Protein AF-A0A662UPS7-F1 (afdb_monomer_lite)

pLDDT: mean 95.11, std 6.27, range [49.0, 98.81]

Sequence (228 aa):
MFRFRSKQRILKIGSIKIGGYPENPPVLIGTIFYHKHKIVSDPNSGVFDREAAESLISSQEALSEEVGIPALVDVAGNTLEALTKYVDFVAGTTNKPFLVDVLSTNIMEGIAKYVAEVGLRDRVIINSIKAETSNRELKLLNEYKSRNVVVLLYTSQVADANYRVEALQRILPRLGEIGIETPLIDTFVVDPPSLVAATKAALHVKSLTGLPVGCGAHNAVSSSRKFF

Foldseek 3Di:
DDDFQDQADWADQQNDTFIDPPPAAHEAEAEPLPDPPVQAPDQAQQDGNLVVVLVVVVVQVVVCVVVVHHYAYEYDGDYLNNQLVSCVSRVVSDVAAYEYEQPDLVSLLSVLQSCLVVVNLSRYEYEAAWLPRDPVSLVSCLVSVRAHHEYELDDPVLQALVSSVVRVVSCVVSCVVSNHNAYAYALEDPAPNSVVSSVVNQSVCCNPPSHGYDYDCVNNVVVCPVVD

Radius of gyration: 17.19 Å; chains: 1; bounding box: 40×48×46 Å

Structure (mmCIF, N/CA/C/O backbone):
data_AF-A0A662UPS7-F1
#
_entry.id   AF-A0A662UPS7-F1
#
loop_
_atom_site.group_PDB
_atom_site.id
_atom_site.type_symbol
_atom_site.label_atom_id
_atom_site.label_alt_id
_atom_site.label_comp_id
_atom_site.label_asym_id
_atom_site.label_entity_id
_atom_site.label_seq_id
_atom_site.pdbx_PDB_ins_code
_atom_site.Cartn_x
_atom_site.Cartn_y
_atom_site.Cartn_z
_atom_site.occupancy
_atom_site.B_iso_or_equiv
_atom_site.auth_seq_id
_atom_site.auth_comp_id
_atom_site.auth_asym_id
_atom_site.auth_atom_id
_atom_site.pdbx_PDB_model_num
ATOM 1 N N . MET A 1 1 ? -4.224 -19.875 -18.763 1.00 74.19 1 MET A N 1
ATOM 2 C CA . MET A 1 1 ? -4.188 -19.508 -17.330 1.00 74.19 1 MET A CA 1
ATOM 3 C C . MET A 1 1 ? -2.823 -19.893 -16.768 1.00 74.19 1 MET A C 1
ATOM 5 O O . MET A 1 1 ? -2.344 -20.968 -17.120 1.00 74.19 1 MET A O 1
ATOM 9 N N . PHE A 1 2 ? -2.162 -19.029 -15.992 1.00 85.50 2 PHE A N 1
ATOM 10 C CA . PHE A 1 2 ? -0.817 -19.319 -15.469 1.00 85.50 2 PHE A CA 1
ATOM 11 C C . PHE A 1 2 ? -0.839 -20.483 -14.470 1.00 85.50 2 PHE A C 1
ATOM 13 O O . PHE A 1 2 ? -1.799 -20.646 -13.719 1.00 85.50 2 PHE A O 1
ATOM 20 N N . ARG A 1 3 ? 0.228 -21.287 -14.454 1.00 87.81 3 ARG A N 1
ATOM 21 C CA . ARG A 1 3 ? 0.454 -22.324 -13.440 1.00 87.81 3 ARG A CA 1
ATOM 22 C C . ARG A 1 3 ? 1.616 -21.891 -12.559 1.00 87.81 3 ARG A C 1
ATOM 24 O O . ARG A 1 3 ? 2.707 -21.641 -13.064 1.00 87.81 3 ARG A O 1
ATOM 31 N N . PHE A 1 4 ? 1.369 -21.795 -11.260 1.00 94.62 4 PHE A N 1
ATOM 32 C CA . PHE A 1 4 ? 2.366 -21.399 -10.270 1.00 94.62 4 PHE A CA 1
ATOM 33 C C . PHE A 1 4 ? 2.825 -22.612 -9.465 1.00 94.62 4 PHE A C 1
ATOM 35 O O . PHE A 1 4 ? 2.038 -23.523 -9.215 1.00 94.62 4 PHE A O 1
ATOM 42 N N . ARG A 1 5 ? 4.099 -22.617 -9.056 1.00 94.38 5 ARG A N 1
ATOM 43 C CA . ARG A 1 5 ? 4.666 -23.696 -8.236 1.00 94.38 5 ARG A CA 1
ATOM 44 C C . ARG A 1 5 ? 4.064 -23.712 -6.829 1.00 94.38 5 ARG A C 1
ATOM 46 O O . ARG A 1 5 ? 3.759 -24.780 -6.309 1.00 94.38 5 ARG A O 1
ATOM 53 N N . SER A 1 6 ? 3.896 -22.539 -6.227 1.00 96.00 6 SER A N 1
ATOM 54 C CA . SER A 1 6 ? 3.335 -22.390 -4.884 1.00 96.00 6 SER A CA 1
ATOM 55 C C . SER A 1 6 ? 1.815 -22.231 -4.898 1.00 96.00 6 SER A C 1
ATOM 57 O O . SER A 1 6 ? 1.236 -21.616 -5.801 1.00 96.00 6 SER A O 1
ATOM 59 N N . LYS A 1 7 ? 1.160 -22.740 -3.845 1.00 96.31 7 LYS A N 1
ATOM 60 C CA . LYS A 1 7 ? -0.259 -22.472 -3.583 1.00 96.31 7 LYS A CA 1
ATOM 61 C C . LYS A 1 7 ? -0.458 -20.968 -3.399 1.00 96.31 7 LYS A C 1
ATOM 63 O O . LYS A 1 7 ? 0.233 -20.345 -2.596 1.00 96.31 7 LYS A O 1
ATOM 68 N N . GLN A 1 8 ? -1.405 -20.397 -4.137 1.00 97.44 8 GLN A N 1
ATOM 69 C CA . GLN A 1 8 ? -1.685 -18.968 -4.060 1.00 97.44 8 GLN A CA 1
ATOM 70 C C . GLN A 1 8 ? -2.348 -18.639 -2.722 1.00 97.44 8 GLN A C 1
ATOM 72 O O . GLN A 1 8 ? -3.299 -19.295 -2.296 1.00 97.44 8 GLN A O 1
ATOM 77 N N . ARG A 1 9 ? -1.798 -17.642 -2.034 1.00 97.62 9 ARG A N 1
ATOM 78 C CA . ARG A 1 9 ? -2.250 -17.189 -0.725 1.00 97.62 9 ARG A CA 1
ATOM 79 C C . ARG A 1 9 ? -3.301 -16.110 -0.911 1.00 97.62 9 ARG A C 1
ATOM 81 O O . ARG A 1 9 ? -3.180 -15.252 -1.784 1.00 97.62 9 ARG A O 1
ATOM 88 N N . ILE A 1 10 ? -4.303 -16.151 -0.048 1.00 97.75 10 ILE A N 1
ATOM 89 C CA . ILE A 1 10 ? -5.303 -15.100 0.089 1.00 97.75 10 ILE A CA 1
ATOM 90 C C . ILE A 1 10 ? -5.067 -14.476 1.457 1.00 97.75 10 ILE A C 1
ATOM 92 O O . ILE A 1 10 ? -5.146 -15.167 2.473 1.00 97.75 10 ILE A O 1
ATOM 96 N N . LEU A 1 11 ? -4.729 -13.193 1.471 1.00 97.12 11 LEU A N 1
ATOM 97 C CA . LEU A 1 11 ? -4.570 -12.404 2.685 1.00 97.12 11 LEU A CA 1
ATOM 98 C C . LEU A 1 11 ? -5.869 -11.640 2.932 1.00 97.12 11 LEU A C 1
ATOM 100 O O . LEU A 1 11 ? -6.475 -11.131 1.989 1.00 97.12 11 LEU A O 1
ATOM 104 N N . LYS A 1 12 ? -6.313 -11.585 4.187 1.00 96.44 12 LYS A N 1
ATOM 105 C CA . LYS A 1 12 ? -7.516 -10.851 4.582 1.00 96.44 12 LYS A CA 1
ATOM 106 C C . LYS A 1 12 ? -7.100 -9.633 5.396 1.00 96.44 12 LYS A C 1
ATOM 108 O O . LYS A 1 12 ? -6.437 -9.798 6.413 1.00 96.44 12 LYS A O 1
ATOM 113 N N . ILE A 1 13 ? -7.505 -8.447 4.955 1.00 96.06 13 ILE A N 1
ATOM 114 C CA . ILE A 1 13 ? -7.274 -7.178 5.654 1.00 96.06 13 ILE A CA 1
ATOM 115 C C . ILE A 1 13 ? -8.642 -6.520 5.819 1.00 96.06 13 ILE A C 1
ATOM 117 O O . ILE A 1 13 ? -9.318 -6.231 4.830 1.00 96.06 13 ILE A O 1
ATOM 121 N N . GLY A 1 14 ? -9.106 -6.368 7.060 1.00 91.06 14 GLY A N 1
ATOM 122 C CA . GLY A 1 14 ? -10.497 -6.002 7.335 1.00 91.06 14 GLY A CA 1
ATOM 123 C C . GLY A 1 14 ? -11.493 -6.915 6.600 1.00 91.06 14 GLY A C 1
ATOM 124 O O . GLY A 1 14 ? -11.482 -8.140 6.757 1.00 91.06 14 GLY A O 1
ATOM 125 N N . SER A 1 15 ? -12.357 -6.322 5.776 1.00 88.81 15 SER A N 1
ATOM 126 C CA . SER A 1 15 ? -13.346 -7.029 4.951 1.00 88.81 15 SER A CA 1
ATOM 127 C C . SER A 1 15 ? -12.808 -7.532 3.603 1.00 88.81 15 SER A C 1
ATOM 129 O O . SER A 1 15 ? -13.481 -8.321 2.941 1.00 88.81 15 SER A O 1
ATOM 131 N N . ILE A 1 16 ? -11.602 -7.126 3.194 1.00 95.44 16 ILE A N 1
ATOM 132 C CA . ILE A 1 16 ? -11.088 -7.333 1.836 1.00 95.44 16 ILE A CA 1
ATOM 133 C C . ILE A 1 16 ? -10.156 -8.546 1.780 1.00 95.44 16 ILE A C 1
ATOM 135 O O . ILE A 1 16 ? -9.291 -8.739 2.635 1.00 95.44 16 ILE A O 1
ATOM 139 N N . LYS A 1 17 ? -10.333 -9.372 0.743 1.00 96.50 17 LYS A N 1
ATOM 140 C CA . LYS A 1 17 ? -9.451 -10.495 0.405 1.00 96.50 17 LYS A CA 1
ATOM 141 C C . LYS A 1 17 ? -8.552 -10.090 -0.759 1.00 96.50 17 LYS A C 1
ATOM 143 O O . LYS A 1 17 ? -9.053 -9.697 -1.806 1.00 96.50 17 LYS A O 1
ATOM 148 N N . ILE A 1 18 ? -7.241 -10.217 -0.585 1.00 97.56 18 ILE A N 1
ATOM 149 C CA . ILE A 1 18 ? -6.234 -9.851 -1.586 1.00 97.56 18 ILE A CA 1
ATOM 150 C C . ILE A 1 18 ? -5.391 -11.083 -1.915 1.00 97.56 18 ILE A C 1
ATOM 152 O O . ILE A 1 18 ? -4.944 -11.800 -1.017 1.00 97.56 18 ILE A O 1
ATOM 156 N N . GLY A 1 19 ? -5.156 -11.329 -3.203 1.00 96.81 19 GLY A N 1
ATOM 157 C CA . GLY A 1 19 ? -4.395 -12.481 -3.687 1.00 96.81 19 GLY A CA 1
ATOM 158 C C . GLY A 1 19 ? -5.275 -13.627 -4.168 1.00 96.81 19 GLY A C 1
ATOM 159 O O . GLY A 1 19 ? -6.405 -13.426 -4.599 1.00 96.81 19 GLY A O 1
ATOM 160 N N . GLY A 1 20 ? -4.736 -14.842 -4.134 1.00 94.88 20 GLY A N 1
ATOM 161 C CA . GLY A 1 20 ? -5.239 -15.943 -4.954 1.00 94.88 20 GLY A CA 1
ATOM 162 C C . GLY A 1 20 ? -4.805 -15.800 -6.417 1.00 94.88 20 GLY A C 1
ATOM 163 O O . GLY A 1 20 ? -4.075 -14.872 -6.791 1.00 94.88 20 GLY A O 1
ATOM 164 N N . TYR A 1 21 ? -5.181 -16.785 -7.222 1.00 90.81 21 TYR A N 1
ATOM 165 C CA . TYR A 1 21 ? -5.278 -16.749 -8.678 1.00 90.81 21 TYR A CA 1
ATOM 166 C C . TYR A 1 21 ? -5.803 -18.122 -9.143 1.00 90.81 21 TYR A C 1
ATOM 168 O O . TYR A 1 21 ? -5.123 -19.125 -8.904 1.00 90.81 21 TYR A O 1
ATOM 176 N N . PRO A 1 22 ? -6.948 -18.186 -9.846 1.00 88.94 22 PRO A N 1
ATOM 177 C CA . PRO A 1 22 ? -7.694 -17.088 -10.465 1.00 88.94 22 PRO A CA 1
ATOM 178 C C . PRO A 1 22 ? -8.860 -16.583 -9.591 1.00 88.94 22 PRO A C 1
ATOM 180 O O . PRO A 1 22 ? -9.745 -15.911 -10.102 1.00 88.94 22 PRO A O 1
ATOM 183 N N . GLU A 1 23 ? -8.915 -16.962 -8.310 1.00 90.88 23 GLU A N 1
ATOM 184 C CA . GLU A 1 23 ? -10.151 -16.955 -7.517 1.00 90.88 23 GLU A CA 1
ATOM 185 C C . GLU A 1 23 ? -10.711 -15.564 -7.204 1.00 90.88 23 GLU A C 1
ATOM 187 O O . GLU A 1 23 ? -11.926 -15.421 -7.117 1.00 90.88 23 GLU A O 1
ATOM 192 N N . ASN A 1 24 ? -9.852 -14.557 -7.014 1.00 94.31 24 ASN A N 1
ATOM 193 C CA . ASN A 1 24 ? -10.279 -13.190 -6.710 1.00 94.31 24 ASN A CA 1
ATOM 194 C C . ASN A 1 24 ? -9.905 -12.233 -7.854 1.00 94.31 24 ASN A C 1
ATOM 196 O O . ASN A 1 24 ? -8.844 -12.408 -8.468 1.00 94.31 24 ASN A O 1
ATOM 200 N N . PRO A 1 25 ? -10.717 -11.189 -8.103 1.00 95.12 25 PRO A N 1
ATOM 201 C CA . PRO A 1 25 ? -10.328 -10.083 -8.973 1.00 95.12 25 PRO A CA 1
ATOM 202 C C . PRO A 1 25 ? -9.101 -9.334 -8.415 1.00 95.12 25 PRO A C 1
ATOM 204 O O . PRO A 1 25 ? -8.783 -9.449 -7.225 1.00 95.12 25 PRO A O 1
ATOM 207 N N . PRO A 1 26 ? -8.397 -8.546 -9.251 1.00 94.88 26 PRO A N 1
ATOM 208 C CA . PRO A 1 26 ? -7.391 -7.617 -8.751 1.00 94.88 26 PRO A CA 1
ATOM 209 C C . PRO A 1 26 ? -8.027 -6.597 -7.801 1.00 94.88 26 PRO A C 1
ATOM 211 O O . PRO A 1 26 ? -9.205 -6.274 -7.919 1.00 94.88 26 PRO A O 1
ATOM 214 N N . VAL A 1 27 ? -7.227 -6.063 -6.882 1.00 97.62 27 VAL A N 1
ATOM 215 C CA . VAL A 1 27 ? -7.625 -4.919 -6.058 1.00 97.62 27 VAL A CA 1
ATOM 216 C C . VAL A 1 27 ? -7.065 -3.659 -6.701 1.00 97.62 27 VAL A C 1
ATOM 218 O O . VAL A 1 27 ? -5.865 -3.594 -6.971 1.00 97.62 27 VAL A O 1
ATOM 221 N N . LEU A 1 28 ? -7.924 -2.677 -6.960 1.00 97.81 28 LEU A N 1
ATOM 222 C CA . LEU A 1 28 ? -7.512 -1.360 -7.440 1.00 97.81 28 LEU A CA 1
ATOM 223 C C . LEU A 1 28 ? -7.252 -0.441 -6.250 1.00 97.81 28 LEU A C 1
ATOM 225 O O . LEU A 1 28 ? -7.944 -0.510 -5.240 1.00 97.81 28 LEU A O 1
ATOM 229 N N . ILE A 1 29 ? -6.234 0.404 -6.342 1.00 98.19 29 ILE A N 1
ATOM 230 C CA . ILE A 1 29 ? -5.851 1.291 -5.244 1.00 98.19 29 ILE A CA 1
ATOM 231 C C . ILE A 1 29 ? -5.741 2.703 -5.808 1.00 98.19 29 ILE A C 1
ATOM 233 O O . ILE A 1 29 ? -4.882 2.968 -6.650 1.00 98.19 29 ILE A O 1
ATOM 237 N N . GLY A 1 30 ? -6.656 3.577 -5.392 1.00 97.69 30 GLY A N 1
ATOM 238 C CA . GLY A 1 30 ? -6.697 4.976 -5.801 1.00 97.69 30 GLY A CA 1
ATOM 239 C C . GLY A 1 30 ? -6.025 5.868 -4.767 1.00 97.69 30 GLY A C 1
ATOM 240 O O . GLY A 1 30 ? -6.421 5.872 -3.601 1.00 97.69 30 GLY A O 1
ATOM 241 N N . THR A 1 31 ? -5.022 6.636 -5.187 1.00 97.75 31 THR A N 1
ATOM 242 C CA . THR A 1 31 ? -4.327 7.568 -4.295 1.00 97.75 31 THR A CA 1
ATOM 243 C C . THR A 1 31 ? -5.123 8.868 -4.128 1.00 97.75 31 THR A C 1
ATOM 245 O O . THR A 1 31 ? -5.566 9.471 -5.108 1.00 97.75 31 THR A O 1
ATOM 248 N N . ILE A 1 32 ? -5.260 9.343 -2.890 1.00 98.50 32 ILE A N 1
ATOM 249 C CA . ILE A 1 32 ? -5.848 10.634 -2.509 1.00 98.50 32 ILE A CA 1
ATOM 250 C C . ILE A 1 32 ? -4.791 11.507 -1.808 1.00 98.50 32 ILE A C 1
ATOM 252 O O . ILE A 1 32 ? -3.760 11.018 -1.358 1.00 98.50 32 ILE A O 1
ATOM 256 N N . PHE A 1 33 ? -5.022 12.822 -1.766 1.00 98.38 33 PHE A N 1
ATOM 257 C CA . PHE A 1 33 ? -4.111 13.837 -1.195 1.00 98.38 33 PHE A CA 1
ATOM 258 C C . PHE A 1 33 ? -2.666 13.865 -1.739 1.00 98.38 33 PHE A C 1
ATOM 260 O O . PHE A 1 33 ? -1.783 14.487 -1.149 1.00 98.38 33 PHE A O 1
ATOM 267 N N . TYR A 1 34 ? -2.419 13.254 -2.902 1.00 95.81 34 TYR A N 1
ATOM 268 C CA . TYR A 1 34 ? -1.117 13.287 -3.569 1.00 95.81 34 TYR A CA 1
ATOM 269 C C . TYR A 1 34 ? -0.671 14.713 -3.926 1.00 95.81 34 TYR A C 1
ATOM 271 O O . TYR A 1 34 ? -1.447 15.671 -3.950 1.00 95.81 34 TYR A O 1
ATOM 279 N N . HIS A 1 35 ? 0.615 14.870 -4.241 1.00 93.44 35 HIS A N 1
ATOM 280 C CA . HIS A 1 35 ? 1.185 16.169 -4.587 1.00 93.44 35 HIS A CA 1
ATOM 281 C C . HIS A 1 35 ? 0.412 16.856 -5.731 1.00 93.44 35 HIS A C 1
ATOM 283 O O . HIS A 1 35 ? 0.227 16.276 -6.800 1.00 93.44 35 HIS A O 1
ATOM 289 N N . LYS A 1 36 ? 0.002 18.116 -5.517 1.00 94.12 36 LYS A N 1
ATOM 290 C CA . LYS A 1 36 ? -0.842 18.917 -6.434 1.00 94.12 36 LYS A CA 1
ATOM 291 C C . LYS A 1 36 ? -2.254 18.368 -6.653 1.00 94.12 36 LYS A C 1
ATOM 293 O O . LYS A 1 36 ? -2.915 18.749 -7.623 1.00 94.12 36 LYS A O 1
ATOM 298 N N . HIS A 1 37 ? -2.745 17.499 -5.776 1.00 97.19 37 HIS A N 1
ATOM 299 C CA . HIS A 1 37 ? -4.151 17.140 -5.797 1.00 97.19 37 HIS A CA 1
ATOM 300 C C . HIS A 1 37 ? -4.996 18.392 -5.522 1.00 97.19 37 HIS A C 1
ATOM 302 O O . HIS A 1 37 ? -4.837 19.044 -4.496 1.00 97.19 37 HIS A O 1
ATOM 308 N N . LYS A 1 38 ? -5.883 18.741 -6.461 1.00 97.88 38 LYS A N 1
ATOM 309 C CA . LYS A 1 38 ? -6.638 20.006 -6.469 1.00 97.88 38 LYS A CA 1
ATOM 310 C C . LYS A 1 38 ? -7.503 20.243 -5.230 1.00 97.88 38 LYS A C 1
ATOM 312 O O . LYS A 1 38 ? -7.834 21.388 -4.955 1.00 97.88 38 LYS A O 1
ATOM 317 N N . ILE A 1 39 ? -7.865 19.180 -4.515 1.00 98.31 39 ILE A N 1
ATOM 318 C CA . ILE A 1 39 ? -8.668 19.267 -3.294 1.00 98.31 39 ILE A CA 1
ATOM 319 C C . ILE A 1 39 ? -7.836 19.657 -2.065 1.00 98.31 39 ILE A C 1
ATOM 321 O O . ILE A 1 39 ? -8.412 19.894 -1.016 1.00 98.31 39 ILE A O 1
ATOM 325 N N . VAL A 1 40 ? -6.502 19.699 -2.155 1.00 98.56 40 VAL A N 1
ATOM 326 C CA . VAL A 1 40 ? -5.607 20.049 -1.040 1.00 98.56 40 VAL A CA 1
ATOM 327 C C . VAL A 1 40 ? -5.141 21.492 -1.201 1.00 98.56 40 VAL A C 1
ATOM 329 O O . VAL A 1 40 ? -4.453 21.818 -2.169 1.00 98.56 40 VAL A O 1
ATOM 332 N N . SER A 1 41 ? -5.491 22.351 -0.245 1.00 97.94 41 SER A N 1
ATOM 333 C CA . SER A 1 41 ? -5.098 23.765 -0.232 1.00 97.94 41 SER A CA 1
ATOM 334 C C . SER A 1 41 ? -3.812 24.015 0.557 1.00 97.94 41 SER A C 1
ATOM 336 O O . SER A 1 41 ? -3.014 24.854 0.142 1.00 97.94 41 SER A O 1
ATOM 338 N N . ASP A 1 42 ? -3.560 23.255 1.630 1.00 97.88 42 ASP A N 1
ATOM 339 C CA . ASP A 1 42 ? -2.274 23.246 2.339 1.00 97.88 42 ASP A CA 1
ATOM 340 C C . ASP A 1 42 ? -1.806 21.804 2.610 1.00 97.88 42 ASP A C 1
ATOM 342 O O . ASP A 1 42 ? -2.309 21.145 3.525 1.00 97.88 42 ASP A O 1
ATOM 346 N N . PRO A 1 43 ? -0.818 21.298 1.849 1.00 96.19 43 PRO A N 1
ATOM 347 C CA . PRO A 1 43 ? -0.320 19.936 2.008 1.00 96.19 43 PRO A CA 1
ATOM 348 C C . PRO A 1 43 ? 0.542 19.727 3.262 1.00 96.19 43 PRO A C 1
ATOM 350 O O . PRO A 1 43 ? 0.811 18.577 3.603 1.00 96.19 43 PRO A O 1
ATOM 353 N N . ASN A 1 44 ? 1.004 20.792 3.928 1.00 96.38 44 ASN A N 1
ATOM 354 C CA . ASN A 1 44 ? 1.845 20.682 5.122 1.00 96.38 44 ASN A CA 1
ATOM 355 C C . ASN A 1 44 ? 1.007 20.565 6.391 1.00 96.38 44 ASN A C 1
ATOM 357 O O . ASN A 1 44 ? 1.316 19.737 7.244 1.00 96.38 44 ASN A O 1
ATOM 361 N N . SER A 1 45 ? -0.049 21.372 6.498 1.00 97.38 45 SER A N 1
ATOM 362 C CA . SER A 1 45 ? -0.975 21.324 7.632 1.00 97.38 45 SER A CA 1
ATOM 363 C C . SER A 1 45 ? -2.191 20.429 7.372 1.00 97.38 45 SER A C 1
ATOM 365 O O . SER A 1 45 ? -3.013 20.239 8.263 1.00 97.38 45 SER A O 1
ATOM 367 N N . GLY A 1 46 ? -2.321 19.839 6.181 1.00 97.62 46 GLY A N 1
ATOM 368 C CA . GLY A 1 46 ? -3.409 18.918 5.859 1.00 97.62 46 GLY A CA 1
ATOM 369 C C . GLY A 1 46 ? -4.760 19.609 5.714 1.00 97.62 46 GLY A C 1
ATOM 370 O O . GLY A 1 46 ? -5.760 19.100 6.218 1.00 97.62 46 GLY A O 1
ATOM 371 N N . VAL A 1 47 ? -4.796 20.779 5.069 1.00 98.44 47 VAL A N 1
ATOM 372 C CA . VAL A 1 47 ? -6.046 21.485 4.750 1.00 98.44 47 VAL A CA 1
ATOM 373 C C . VAL A 1 47 ? -6.509 21.061 3.363 1.00 98.44 47 VAL A C 1
ATOM 375 O O . VAL A 1 47 ? -5.771 21.171 2.380 1.00 98.44 47 VAL A O 1
ATOM 378 N N . PHE A 1 48 ? -7.740 20.566 3.292 1.00 98.62 48 PHE A N 1
ATOM 379 C CA . PHE A 1 48 ? -8.338 20.026 2.080 1.00 98.62 48 PHE A CA 1
ATOM 380 C C . PHE A 1 48 ? -9.858 20.214 2.074 1.00 98.62 48 PHE A C 1
ATOM 382 O O . PHE A 1 48 ? -10.482 20.428 3.115 1.00 98.62 48 PHE A O 1
ATOM 389 N N . ASP A 1 49 ? -10.444 20.109 0.888 1.00 98.69 49 ASP A N 1
ATOM 390 C CA . ASP A 1 49 ? -11.882 20.072 0.662 1.00 98.69 49 ASP A CA 1
ATOM 391 C C . ASP A 1 49 ? -12.432 18.689 1.044 1.00 98.69 49 ASP A C 1
ATOM 393 O O . ASP A 1 49 ? -12.197 17.686 0.360 1.00 98.69 49 ASP A O 1
ATOM 397 N N . ARG A 1 50 ? -13.138 18.640 2.178 1.00 98.62 50 ARG A N 1
ATOM 398 C CA . ARG A 1 50 ? -13.698 17.405 2.740 1.00 98.62 50 ARG A CA 1
ATOM 399 C C . ARG A 1 50 ? -14.821 16.835 1.880 1.00 98.62 50 ARG A C 1
ATOM 401 O O . ARG A 1 50 ? -14.855 15.623 1.704 1.00 98.62 50 ARG A O 1
ATOM 408 N N . GLU A 1 51 ? -15.691 17.680 1.328 1.00 98.62 51 GLU A N 1
ATOM 409 C CA . GLU A 1 51 ? -16.816 17.236 0.495 1.00 98.62 51 GLU A CA 1
ATOM 410 C C . GLU A 1 51 ? -16.304 16.637 -0.818 1.00 98.62 51 GLU A C 1
ATOM 412 O O . GLU A 1 51 ? -16.731 15.558 -1.233 1.00 98.62 51 GLU A O 1
ATOM 417 N N . ALA A 1 52 ? -15.314 17.283 -1.441 1.00 98.75 52 ALA A N 1
ATOM 418 C CA . ALA A 1 52 ? -14.677 16.748 -2.638 1.00 98.75 52 ALA A CA 1
ATOM 419 C C . ALA A 1 52 ? -13.949 15.423 -2.354 1.00 98.75 52 ALA A C 1
ATOM 421 O O . ALA A 1 52 ? -14.039 14.485 -3.149 1.00 98.75 52 ALA A O 1
ATOM 422 N N . ALA A 1 53 ? -13.250 15.315 -1.219 1.00 98.75 53 ALA A N 1
ATOM 423 C CA . ALA A 1 53 ? -12.579 14.081 -0.815 1.00 98.75 53 ALA A CA 1
ATOM 424 C C . ALA A 1 53 ? -13.573 12.933 -0.551 1.00 98.75 53 ALA A C 1
ATOM 426 O O . ALA A 1 53 ? -13.346 11.808 -0.995 1.00 98.75 53 ALA A O 1
ATOM 427 N N . GLU A 1 54 ? -14.686 13.214 0.129 1.00 98.75 54 GLU A N 1
ATOM 428 C CA . GLU A 1 54 ? -15.752 12.246 0.411 1.00 98.75 54 GLU A CA 1
ATOM 429 C C . GLU A 1 54 ? -16.435 11.768 -0.871 1.00 98.75 54 GLU A C 1
ATOM 431 O O . GLU A 1 54 ? -16.635 10.566 -1.058 1.00 98.75 54 GLU A O 1
ATOM 436 N N . SER A 1 55 ? -16.703 12.692 -1.795 1.00 98.62 55 SER A N 1
ATOM 437 C CA . SER A 1 55 ? -17.254 12.385 -3.115 1.00 98.62 55 SER A CA 1
ATOM 438 C C . SER A 1 55 ? -16.336 11.466 -3.926 1.00 98.62 55 SER A C 1
ATOM 440 O O . SER A 1 55 ? -16.807 10.492 -4.518 1.00 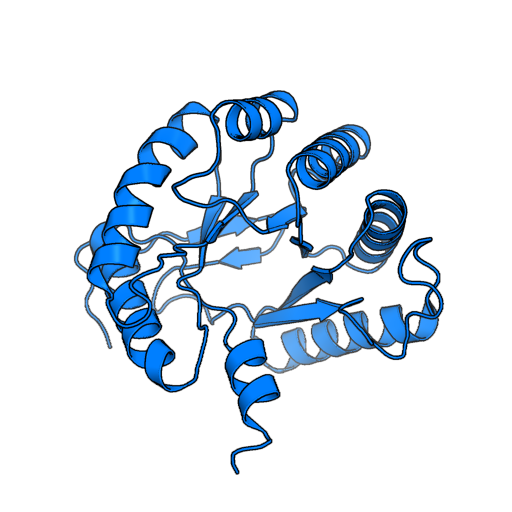98.62 55 SER A O 1
ATOM 442 N N . LEU A 1 56 ? -15.016 11.700 -3.909 1.00 98.75 56 LEU A N 1
ATOM 443 C CA . LEU A 1 56 ? -14.042 10.833 -4.584 1.00 98.75 56 LEU A CA 1
ATOM 444 C C . LEU A 1 56 ? -14.019 9.415 -4.005 1.00 98.75 56 LEU A C 1
ATOM 446 O O . LEU A 1 56 ? -14.047 8.446 -4.766 1.00 98.75 56 LEU A O 1
ATOM 450 N N . ILE A 1 57 ? -13.985 9.288 -2.675 1.00 98.75 57 ILE A N 1
ATOM 451 C CA . ILE A 1 57 ? -13.976 7.981 -2.002 1.00 98.75 57 ILE A CA 1
ATOM 452 C C . ILE A 1 57 ? -15.282 7.238 -2.299 1.00 98.75 57 ILE A C 1
ATOM 454 O O . ILE A 1 57 ? -15.244 6.096 -2.750 1.00 98.75 57 ILE A O 1
ATOM 458 N N . SER A 1 58 ? -16.424 7.908 -2.143 1.00 98.25 58 SER A N 1
ATOM 459 C CA . SER A 1 58 ? -17.747 7.320 -2.383 1.00 98.25 58 SER A CA 1
ATOM 460 C C . SER A 1 58 ? -17.935 6.899 -3.839 1.00 98.25 58 SER A C 1
ATOM 462 O O . SER A 1 58 ? -18.446 5.816 -4.109 1.00 98.25 58 SER A O 1
ATOM 464 N N . SER A 1 59 ? -17.460 7.706 -4.793 1.00 98.38 59 SER A N 1
ATOM 465 C CA . SER A 1 59 ? -17.512 7.372 -6.222 1.00 98.38 59 SER A CA 1
ATOM 466 C C . SER A 1 59 ? -16.672 6.136 -6.549 1.00 98.38 59 SER A C 1
ATOM 468 O O . SER A 1 59 ? -17.109 5.277 -7.314 1.00 98.38 59 SER A O 1
ATOM 470 N N . GLN A 1 60 ? -15.480 6.011 -5.953 1.00 98.25 60 GLN A N 1
ATOM 471 C CA . GLN A 1 60 ? -14.656 4.810 -6.096 1.00 98.25 60 GLN A CA 1
ATOM 472 C C . GLN A 1 60 ? -15.359 3.578 -5.513 1.00 98.25 60 GLN A C 1
ATOM 474 O O . GLN A 1 60 ? -15.304 2.504 -6.111 1.00 98.25 60 GLN A O 1
ATOM 479 N N . GLU A 1 61 ? -15.996 3.706 -4.348 1.00 97.62 61 GLU A N 1
ATOM 480 C CA . GLU A 1 61 ? -16.707 2.592 -3.722 1.00 97.62 61 GLU A CA 1
ATOM 481 C C . GLU A 1 61 ? -17.937 2.163 -4.518 1.00 97.62 61 GLU A C 1
ATOM 483 O O . GLU A 1 61 ? -18.073 0.969 -4.778 1.00 97.62 61 GLU A O 1
ATOM 488 N N . ALA A 1 62 ? -18.754 3.111 -4.980 1.00 98.12 62 ALA A N 1
ATOM 489 C CA . ALA A 1 62 ? -19.912 2.835 -5.823 1.00 98.12 62 ALA A CA 1
ATOM 490 C C . ALA A 1 62 ? -19.505 2.114 -7.116 1.00 98.12 62 ALA A C 1
ATOM 492 O O . ALA A 1 62 ? -20.074 1.078 -7.454 1.00 98.12 62 ALA A O 1
ATOM 493 N N . LEU A 1 63 ? -18.455 2.594 -7.796 1.00 97.81 63 LEU A N 1
ATOM 494 C CA . LEU A 1 63 ? -17.947 1.944 -9.004 1.00 97.81 63 LEU A CA 1
ATOM 495 C C . LEU A 1 63 ? -17.382 0.548 -8.706 1.00 97.81 63 LEU A C 1
ATOM 497 O O . LEU A 1 63 ? -17.590 -0.382 -9.479 1.00 97.81 63 LEU A O 1
ATOM 501 N N . SER A 1 64 ? -16.673 0.391 -7.585 1.00 97.88 64 SER A N 1
ATOM 502 C CA . SER A 1 64 ? -16.130 -0.894 -7.125 1.00 97.88 64 SER A CA 1
ATOM 503 C C . SER A 1 64 ? -17.232 -1.934 -6.905 1.00 97.88 64 SER A C 1
ATOM 505 O O . SER A 1 64 ? -17.060 -3.093 -7.288 1.00 97.88 64 SER A O 1
ATOM 507 N N . GLU A 1 65 ? -18.358 -1.521 -6.321 1.00 96.88 65 GLU A N 1
ATOM 508 C CA . GLU A 1 65 ? -19.539 -2.363 -6.115 1.00 96.88 65 GLU A CA 1
ATOM 509 C C . GLU A 1 65 ? -20.237 -2.704 -7.432 1.00 96.88 65 GLU A C 1
ATOM 511 O O . GLU A 1 65 ? -20.556 -3.870 -7.661 1.00 96.88 65 GLU A O 1
ATOM 516 N N . GLU A 1 66 ? -20.402 -1.722 -8.319 1.00 97.94 66 GLU A N 1
ATOM 517 C CA . GLU A 1 66 ? -21.034 -1.899 -9.629 1.00 97.94 66 GLU A CA 1
ATOM 518 C C . GLU A 1 66 ? -20.285 -2.917 -10.503 1.00 97.94 66 GLU A C 1
ATOM 520 O O . GLU A 1 66 ? -20.899 -3.808 -11.093 1.00 97.94 66 GLU A O 1
ATOM 525 N N . VAL A 1 67 ? -18.952 -2.819 -10.573 1.00 97.19 67 VAL A N 1
ATOM 526 C CA . VAL A 1 67 ? -18.132 -3.670 -11.458 1.00 97.19 67 VAL A CA 1
ATOM 527 C C . VAL A 1 67 ? -17.594 -4.932 -10.777 1.00 97.19 67 VAL A C 1
ATOM 529 O O . VAL A 1 67 ? -16.980 -5.774 -11.433 1.00 97.19 67 VAL A O 1
ATOM 532 N N . GLY A 1 68 ? -17.776 -5.070 -9.460 1.00 96.00 68 GLY A N 1
ATOM 533 C CA . GLY A 1 68 ? -17.306 -6.219 -8.681 1.00 96.00 68 GLY A CA 1
ATOM 534 C C . GLY A 1 68 ? -15.782 -6.311 -8.511 1.00 96.00 68 GLY A C 1
ATOM 535 O O . GLY A 1 68 ? -15.265 -7.381 -8.184 1.00 96.00 68 GLY A O 1
ATOM 536 N N . ILE A 1 69 ? -15.044 -5.216 -8.730 1.00 97.19 69 ILE A N 1
ATOM 537 C CA . ILE A 1 69 ? -13.589 -5.140 -8.523 1.00 97.19 69 ILE A CA 1
ATOM 538 C C . ILE A 1 69 ? -13.332 -4.375 -7.221 1.00 97.19 69 ILE A C 1
ATOM 540 O O . ILE A 1 69 ? -13.635 -3.182 -7.167 1.00 97.19 69 ILE A O 1
ATOM 544 N N . PRO A 1 70 ? -12.767 -5.001 -6.169 1.00 97.12 70 PRO A N 1
ATOM 545 C CA . PRO A 1 70 ? -12.485 -4.319 -4.913 1.00 97.12 70 PRO A CA 1
ATOM 546 C C . PRO A 1 70 ? -11.538 -3.136 -5.112 1.00 97.12 70 PRO A C 1
ATOM 548 O O . PRO A 1 70 ? -10.522 -3.254 -5.800 1.00 97.12 70 PRO A O 1
ATOM 551 N N . ALA A 1 71 ? -11.846 -2.021 -4.457 1.00 97.56 71 ALA A N 1
ATOM 552 C CA . ALA A 1 71 ? -11.015 -0.829 -4.472 1.00 97.56 71 ALA A CA 1
ATOM 553 C C . ALA A 1 71 ? -10.656 -0.367 -3.055 1.00 97.56 71 ALA A C 1
ATOM 555 O O . ALA A 1 71 ? -11.507 -0.397 -2.162 1.00 97.56 71 ALA A O 1
ATOM 556 N N . LEU A 1 72 ? -9.408 0.063 -2.866 1.00 98.38 72 LEU A N 1
ATOM 557 C CA . LEU A 1 72 ? -8.890 0.669 -1.637 1.00 98.38 72 LEU A CA 1
ATOM 558 C C . LEU A 1 72 ? -8.416 2.097 -1.904 1.00 98.38 72 LEU A C 1
ATOM 560 O O . LEU A 1 72 ? -8.158 2.485 -3.044 1.00 98.38 72 LEU A O 1
ATOM 564 N N . VAL A 1 73 ? -8.279 2.866 -0.832 1.00 98.62 73 VAL A N 1
ATOM 565 C CA . VAL A 1 73 ? -7.691 4.206 -0.871 1.00 98.62 73 VAL A CA 1
ATOM 566 C C . VAL A 1 73 ? -6.226 4.118 -0.461 1.00 98.62 73 VAL A C 1
ATOM 568 O O . VAL A 1 73 ? -5.882 3.357 0.441 1.00 98.62 73 VAL A O 1
ATOM 571 N N . ASP A 1 74 ? -5.378 4.899 -1.113 1.00 98.62 74 ASP A N 1
ATOM 572 C CA . ASP A 1 74 ? -3.994 5.141 -0.719 1.00 98.62 74 ASP A CA 1
ATOM 573 C C . ASP A 1 74 ? -3.815 6.607 -0.317 1.00 98.62 74 ASP A C 1
ATOM 575 O O . ASP A 1 74 ? -4.125 7.525 -1.075 1.00 98.62 74 ASP A O 1
ATOM 579 N N . VAL A 1 75 ? -3.406 6.836 0.927 1.00 98.69 75 VAL A N 1
ATOM 580 C CA . VAL A 1 75 ? -3.339 8.160 1.544 1.00 98.69 75 VAL A CA 1
ATOM 581 C C . VAL A 1 75 ? -1.923 8.696 1.423 1.00 98.69 75 VAL A C 1
ATOM 583 O O . VAL A 1 75 ? -1.031 8.267 2.153 1.00 98.69 75 VAL A O 1
ATOM 586 N N . ALA A 1 76 ? -1.735 9.676 0.542 1.00 97.69 76 ALA A N 1
ATOM 587 C CA . ALA A 1 76 ? -0.463 10.363 0.378 1.00 97.69 76 ALA A CA 1
ATOM 588 C C . ALA A 1 76 ? -0.353 11.611 1.264 1.00 97.69 76 ALA A C 1
ATOM 590 O O . ALA A 1 76 ? -1.326 12.315 1.526 1.00 97.69 76 ALA A O 1
ATOM 591 N N . GLY A 1 77 ? 0.864 11.921 1.705 1.00 95.00 77 GLY A N 1
ATOM 592 C CA . GLY A 1 77 ? 1.149 13.125 2.474 1.00 95.00 77 GLY A CA 1
ATOM 593 C C . GLY A 1 77 ? 2.634 13.269 2.788 1.00 95.00 77 GLY A C 1
ATOM 594 O O . GLY A 1 77 ? 3.389 12.301 2.768 1.00 95.00 77 GLY A O 1
ATOM 595 N N . ASN A 1 78 ? 3.063 14.504 3.056 1.00 91.81 78 ASN A N 1
ATOM 596 C CA . ASN A 1 78 ? 4.484 14.836 3.222 1.00 91.81 78 ASN A CA 1
ATOM 597 C C . ASN A 1 78 ? 4.881 15.131 4.672 1.00 91.81 78 ASN A C 1
ATOM 599 O O . ASN A 1 78 ? 6.069 15.177 4.987 1.00 91.81 78 ASN A O 1
ATOM 603 N N . THR A 1 79 ? 3.906 15.359 5.549 1.00 97.38 79 THR A N 1
ATOM 604 C CA . THR A 1 79 ? 4.123 15.682 6.959 1.00 97.38 79 THR A CA 1
ATOM 605 C C . THR A 1 79 ? 3.299 14.743 7.826 1.00 97.38 79 THR A C 1
ATOM 607 O O . THR A 1 79 ? 2.248 14.251 7.410 1.00 97.38 79 THR A O 1
ATOM 610 N N . LEU A 1 80 ? 3.773 14.507 9.051 1.00 97.75 80 LEU A N 1
ATOM 611 C CA . LEU A 1 80 ? 3.022 13.721 10.024 1.00 97.75 80 LEU A CA 1
ATOM 612 C C . LEU A 1 80 ? 1.681 14.392 10.360 1.00 97.75 80 LEU A C 1
ATOM 614 O O . LEU A 1 80 ? 0.667 13.712 10.409 1.00 97.75 80 LEU A O 1
ATOM 618 N N . GLU A 1 81 ? 1.663 15.720 10.514 1.00 98.00 81 GLU A N 1
ATOM 619 C CA . GLU A 1 81 ? 0.434 16.469 10.803 1.00 98.00 81 GLU A CA 1
ATOM 620 C C . GLU A 1 81 ? -0.641 16.255 9.728 1.00 98.00 81 GLU A C 1
ATOM 622 O O . GLU A 1 81 ? -1.784 15.928 10.054 1.00 98.00 81 GLU A O 1
ATOM 627 N N . ALA A 1 82 ? -0.279 16.415 8.452 1.00 98.19 82 ALA A N 1
ATOM 628 C CA . ALA A 1 82 ? -1.223 16.245 7.357 1.00 98.19 82 ALA A CA 1
ATOM 629 C C . ALA A 1 82 ? -1.703 14.794 7.259 1.00 98.19 82 ALA A C 1
ATOM 631 O O . ALA A 1 82 ? -2.906 14.553 7.184 1.00 98.19 82 ALA A O 1
ATOM 632 N N . LEU A 1 83 ? -0.781 13.826 7.323 1.00 98.19 83 LEU A N 1
ATOM 633 C CA . LEU A 1 83 ? -1.125 12.407 7.239 1.00 98.19 83 LEU A CA 1
ATOM 634 C C . LEU A 1 83 ? -2.054 11.962 8.369 1.00 98.19 83 LEU A C 1
ATOM 636 O O . LEU A 1 83 ? -3.000 11.234 8.092 1.00 98.19 83 LEU A O 1
ATOM 640 N N . THR A 1 84 ? -1.849 12.421 9.607 1.00 98.31 84 THR A N 1
ATOM 641 C CA . THR A 1 84 ? -2.762 12.118 10.720 1.00 98.31 84 THR A CA 1
ATOM 642 C C . THR A 1 84 ? -4.181 12.616 10.424 1.00 98.31 84 THR A C 1
ATOM 644 O O . THR A 1 84 ? -5.130 11.840 10.519 1.00 98.31 84 THR A O 1
ATOM 647 N N . LYS A 1 85 ? -4.337 13.868 9.963 1.00 98.56 85 LYS A N 1
ATOM 648 C CA . LYS A 1 85 ? -5.654 14.428 9.594 1.00 98.56 85 LYS A CA 1
ATOM 649 C C . LYS A 1 85 ? -6.303 13.672 8.432 1.00 98.56 85 LYS A C 1
ATOM 651 O O . LYS A 1 85 ? -7.515 13.454 8.434 1.00 98.56 85 LYS A O 1
ATOM 656 N N . TYR A 1 86 ? -5.511 13.272 7.439 1.00 98.75 86 TYR A N 1
ATOM 657 C CA . TYR A 1 86 ? -5.994 12.497 6.298 1.00 98.75 86 TYR A CA 1
ATOM 658 C C . TYR A 1 86 ? -6.413 11.080 6.696 1.00 98.75 86 TYR A C 1
ATOM 660 O O . TYR A 1 86 ? -7.453 10.610 6.241 1.00 98.75 86 TYR A O 1
ATOM 668 N N . VAL A 1 87 ? -5.643 10.416 7.561 1.00 98.62 87 VAL A N 1
ATOM 669 C CA . VAL A 1 87 ? -5.958 9.088 8.108 1.00 98.62 87 VAL A CA 1
ATOM 670 C C . VAL A 1 87 ? -7.276 9.130 8.870 1.00 98.62 87 VAL A C 1
ATOM 672 O O . VAL A 1 87 ? -8.129 8.285 8.615 1.00 98.62 87 VAL A O 1
ATOM 675 N N . ASP A 1 88 ? -7.479 10.125 9.736 1.00 98.50 88 ASP A N 1
ATOM 676 C CA . ASP A 1 88 ? -8.738 10.294 10.474 1.00 98.50 88 ASP A CA 1
ATOM 677 C C . ASP A 1 88 ? -9.928 10.480 9.550 1.00 98.50 88 ASP A C 1
ATOM 679 O O . ASP A 1 88 ? -10.970 9.845 9.721 1.00 98.50 88 ASP A O 1
ATOM 683 N N . PHE A 1 89 ? -9.762 11.342 8.548 1.00 98.81 89 PHE A N 1
ATOM 684 C CA . PHE A 1 89 ? -10.796 11.579 7.559 1.00 98.81 89 PHE A CA 1
ATOM 685 C C . PHE A 1 89 ? -11.149 10.292 6.811 1.00 98.81 89 PHE A C 1
ATOM 687 O O . PHE A 1 89 ? -12.302 9.877 6.826 1.00 98.81 89 PHE A O 1
ATOM 694 N N . VAL A 1 90 ? -10.165 9.614 6.214 1.00 98.75 90 VAL A N 1
ATOM 695 C CA . VAL A 1 90 ? -10.406 8.391 5.432 1.00 98.75 90 VAL A CA 1
ATOM 696 C C . VAL A 1 90 ? -10.983 7.277 6.305 1.00 98.75 90 VAL A C 1
ATOM 698 O O . VAL A 1 90 ? -11.906 6.585 5.877 1.00 98.75 90 VAL A O 1
ATOM 701 N N . ALA A 1 91 ? -10.505 7.127 7.542 1.00 98.38 91 ALA A N 1
ATOM 702 C CA . ALA A 1 91 ? -11.019 6.136 8.480 1.00 98.38 91 ALA A CA 1
ATOM 703 C C . ALA A 1 91 ? -12.483 6.374 8.875 1.00 98.38 91 ALA A C 1
ATOM 705 O O . ALA A 1 91 ? -13.179 5.391 9.145 1.00 98.38 91 ALA A O 1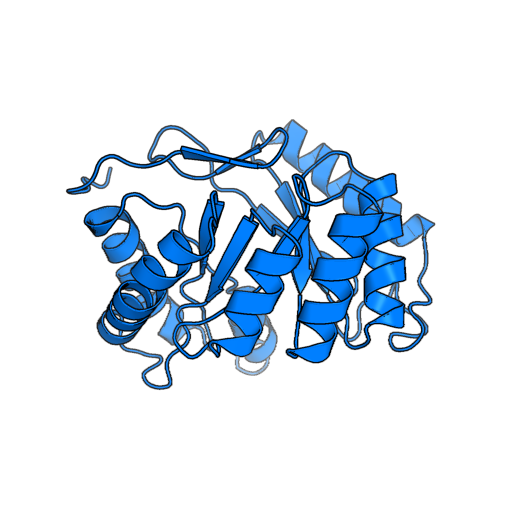
ATOM 706 N N . GLY A 1 92 ? -12.921 7.639 8.915 1.00 98.25 92 GLY A N 1
ATOM 707 C CA . GLY A 1 92 ? -14.306 8.042 9.163 1.00 98.25 92 GLY A CA 1
ATOM 708 C C . GLY A 1 92 ? -15.209 7.985 7.928 1.00 98.25 92 GLY A C 1
ATOM 709 O O . GLY A 1 92 ? -16.413 7.809 8.079 1.00 98.25 92 GLY A O 1
ATOM 710 N N . THR A 1 93 ? -14.643 8.096 6.723 1.00 98.44 93 THR A N 1
ATOM 711 C CA . THR A 1 93 ? -15.406 8.107 5.462 1.00 98.44 93 THR A CA 1
ATOM 712 C C . THR A 1 93 ? -15.659 6.708 4.897 1.00 98.44 93 THR A C 1
ATOM 714 O O . THR A 1 93 ? -16.729 6.448 4.360 1.00 98.44 93 THR A O 1
ATOM 717 N N . THR A 1 94 ? -14.702 5.783 5.006 1.00 97.56 94 THR A N 1
ATOM 718 C CA . THR A 1 94 ? -14.859 4.394 4.538 1.00 97.56 94 THR A CA 1
ATOM 719 C C . THR A 1 94 ? -14.636 3.407 5.677 1.00 97.56 94 THR A C 1
ATOM 721 O O . THR A 1 94 ? -13.888 3.688 6.607 1.00 97.56 94 THR A O 1
ATOM 724 N N . ASN A 1 95 ? -15.239 2.216 5.591 1.00 96.25 95 ASN A N 1
ATOM 725 C CA . ASN A 1 95 ? -14.953 1.074 6.470 1.00 96.25 95 ASN A CA 1
ATOM 726 C C . ASN A 1 95 ? -13.913 0.100 5.883 1.00 96.25 95 ASN A C 1
ATOM 728 O O . ASN A 1 95 ? -13.483 -0.837 6.562 1.00 96.25 95 ASN A O 1
ATOM 732 N N . LYS A 1 96 ? -13.496 0.296 4.626 1.00 97.62 96 LYS A N 1
ATOM 733 C CA . LYS A 1 96 ? -12.483 -0.534 3.962 1.00 97.62 96 LYS A CA 1
ATOM 734 C C . LYS A 1 96 ? -11.094 -0.285 4.579 1.00 97.62 96 LYS A C 1
ATOM 736 O O . LYS A 1 96 ? -10.874 0.739 5.245 1.00 97.62 96 LYS A O 1
ATOM 741 N N . PRO A 1 97 ? -10.152 -1.233 4.432 1.00 98.19 97 PRO A N 1
ATOM 742 C CA . PRO A 1 97 ? -8.750 -0.950 4.703 1.00 98.19 97 PRO A CA 1
ATOM 743 C C . PRO A 1 97 ? -8.208 0.088 3.712 1.00 98.19 97 PRO A C 1
ATOM 745 O O . PRO A 1 97 ? -8.762 0.279 2.629 1.00 98.19 97 PRO A O 1
ATOM 748 N N . PHE A 1 98 ? -7.122 0.756 4.076 1.00 98.75 98 PHE A N 1
ATOM 749 C CA . PHE A 1 98 ? -6.495 1.777 3.240 1.00 98.75 98 PHE A CA 1
ATOM 750 C C . PHE A 1 98 ? -4.991 1.832 3.490 1.00 98.75 98 PHE A C 1
ATOM 752 O O . PHE A 1 98 ? -4.500 1.406 4.539 1.00 98.75 98 PHE A O 1
ATOM 759 N N . LEU A 1 99 ? -4.262 2.316 2.492 1.00 98.75 99 LEU A N 1
ATOM 760 C CA . LEU A 1 99 ? -2.820 2.477 2.538 1.00 98.75 99 LEU A CA 1
ATOM 761 C C . LEU A 1 99 ? -2.475 3.869 3.061 1.00 98.75 99 LEU A C 1
ATOM 763 O O . LEU A 1 99 ? -3.254 4.809 2.903 1.00 98.75 99 LEU A O 1
ATOM 767 N N . VAL A 1 100 ? -1.310 3.991 3.690 1.00 98.62 100 VAL A N 1
ATOM 768 C CA . VAL A 1 100 ? -0.748 5.276 4.112 1.00 98.62 100 VAL A CA 1
ATOM 769 C C . VAL A 1 100 ? 0.700 5.349 3.657 1.00 98.62 100 VAL A C 1
ATOM 771 O O . VAL A 1 100 ? 1.520 4.540 4.101 1.00 98.62 100 VAL A O 1
ATOM 774 N N . ASP A 1 101 ? 1.001 6.323 2.802 1.00 96.75 101 ASP A N 1
ATOM 775 C CA . ASP A 1 101 ? 2.335 6.557 2.261 1.00 96.75 101 ASP A CA 1
ATOM 776 C C . ASP A 1 101 ? 3.255 7.203 3.307 1.00 96.75 101 ASP A C 1
ATOM 778 O O . ASP A 1 101 ? 3.069 8.346 3.730 1.00 96.75 101 ASP A O 1
ATOM 782 N N . VAL A 1 102 ? 4.289 6.471 3.717 1.00 95.56 102 VAL A N 1
ATOM 783 C CA . VAL A 1 102 ? 5.262 6.875 4.733 1.00 95.56 102 VAL A CA 1
ATOM 784 C C . VAL A 1 102 ? 6.627 7.140 4.094 1.00 95.56 102 VAL A C 1
ATOM 786 O O . VAL A 1 102 ? 7.426 6.249 3.826 1.00 95.56 102 VAL A O 1
ATOM 789 N N . LEU A 1 103 ? 6.926 8.416 3.852 1.00 92.00 103 LEU A N 1
ATOM 790 C CA . LEU A 1 103 ? 8.123 8.826 3.099 1.00 92.00 103 LEU A CA 1
ATOM 791 C C . LEU A 1 103 ? 9.423 8.841 3.923 1.00 92.00 103 LEU A C 1
ATOM 793 O O . LEU A 1 103 ? 10.507 9.039 3.377 1.00 92.00 103 LEU A O 1
ATOM 797 N N . SER A 1 104 ? 9.336 8.679 5.243 1.00 94.50 104 SER A N 1
ATOM 798 C CA . SER A 1 104 ? 10.498 8.669 6.135 1.00 94.50 104 SER A CA 1
ATOM 799 C C . SER A 1 104 ? 10.245 7.826 7.378 1.00 94.50 104 SER A C 1
ATOM 801 O O . SER A 1 104 ? 9.097 7.628 7.776 1.00 94.50 104 SER A O 1
ATOM 803 N N . THR A 1 105 ? 11.320 7.406 8.048 1.00 94.62 105 THR A N 1
ATOM 804 C CA . THR A 1 105 ? 11.243 6.671 9.318 1.00 94.62 105 THR A CA 1
ATOM 805 C C . THR A 1 105 ? 10.449 7.430 10.382 1.00 94.62 105 THR A C 1
ATOM 807 O O . THR A 1 105 ? 9.651 6.817 11.079 1.00 94.62 105 THR A O 1
ATOM 810 N N . ASN A 1 106 ? 10.604 8.757 10.480 1.00 96.06 106 ASN A N 1
ATOM 811 C CA . ASN A 1 106 ? 9.881 9.568 11.469 1.00 96.06 106 ASN A CA 1
ATOM 812 C C . ASN A 1 106 ? 8.372 9.606 11.189 1.00 96.06 106 ASN A C 1
ATOM 814 O O . ASN A 1 106 ? 7.567 9.532 12.114 1.00 96.06 106 ASN A O 1
ATOM 818 N N . ILE A 1 107 ? 7.985 9.711 9.913 1.00 96.81 107 ILE A N 1
ATOM 819 C CA . ILE A 1 107 ? 6.574 9.656 9.513 1.00 96.81 107 ILE A CA 1
ATOM 820 C C . ILE A 1 107 ? 6.018 8.254 9.766 1.00 96.81 107 ILE A C 1
ATOM 822 O O . ILE A 1 107 ? 4.944 8.127 10.340 1.00 96.81 107 ILE A O 1
ATOM 826 N N . MET A 1 108 ? 6.761 7.207 9.399 1.00 97.12 108 MET A N 1
ATOM 827 C CA . MET A 1 108 ? 6.358 5.825 9.651 1.00 97.12 108 MET A CA 1
ATOM 828 C C . MET A 1 108 ? 6.150 5.561 11.146 1.00 97.12 108 MET A C 1
ATOM 830 O O . MET A 1 108 ? 5.138 4.980 11.517 1.00 97.12 108 MET A O 1
ATOM 834 N N . GLU A 1 109 ? 7.076 6.009 11.997 1.00 97.69 109 GLU A N 1
ATOM 835 C CA . GLU A 1 109 ? 6.977 5.909 13.456 1.00 97.69 109 GLU A CA 1
ATOM 836 C C . GLU A 1 109 ? 5.719 6.608 13.976 1.00 97.69 109 GLU A C 1
ATOM 838 O O . GLU A 1 109 ? 4.906 5.992 14.665 1.00 97.69 109 GLU A O 1
ATOM 843 N N . GLY A 1 110 ? 5.526 7.874 13.592 1.00 98.06 110 GLY A N 1
ATOM 844 C CA . GLY A 1 110 ? 4.376 8.667 14.014 1.00 98.06 110 GLY A CA 1
ATOM 845 C C . GLY A 1 110 ? 3.044 8.059 13.579 1.00 98.06 110 GLY A C 1
ATOM 846 O O . GLY A 1 110 ? 2.123 7.977 14.386 1.00 98.06 110 GLY A O 1
ATOM 847 N N . ILE A 1 111 ? 2.950 7.575 12.337 1.00 98.12 111 ILE A N 1
ATOM 848 C CA . ILE A 1 111 ? 1.738 6.936 11.815 1.00 98.12 111 ILE A CA 1
ATOM 849 C C . ILE A 1 111 ? 1.499 5.576 12.464 1.00 98.12 111 ILE A C 1
ATOM 851 O O . ILE A 1 111 ? 0.379 5.309 12.886 1.00 98.12 111 ILE A O 1
ATOM 855 N N . ALA A 1 112 ? 2.521 4.727 12.597 1.00 97.75 112 ALA A N 1
ATOM 856 C CA . ALA A 1 112 ? 2.375 3.426 13.247 1.00 97.75 112 ALA A CA 1
ATOM 857 C C . ALA A 1 112 ? 1.902 3.581 14.700 1.00 97.75 112 ALA A C 1
ATOM 859 O O . ALA A 1 112 ? 0.973 2.889 15.124 1.00 97.75 112 ALA A O 1
ATOM 860 N N . LYS A 1 113 ? 2.483 4.540 15.433 1.00 98.44 113 LYS A N 1
ATOM 861 C CA . LYS A 1 113 ? 2.052 4.904 16.783 1.00 98.44 113 LYS A CA 1
ATOM 862 C C . LYS A 1 113 ? 0.605 5.391 16.800 1.00 98.44 113 LYS A C 1
ATOM 864 O O . LYS A 1 113 ? -0.208 4.833 17.532 1.00 98.44 113 LYS A O 1
ATOM 869 N N . TYR A 1 114 ? 0.276 6.373 15.962 1.00 98.31 114 TYR A N 1
ATOM 870 C CA . TYR A 1 114 ? -1.061 6.957 15.900 1.00 98.31 114 TYR A CA 1
ATOM 871 C C . TYR A 1 114 ? -2.135 5.901 15.622 1.00 98.31 114 TYR A C 1
ATOM 873 O O . TYR A 1 114 ? -3.089 5.750 16.377 1.00 98.31 114 TYR A O 1
ATOM 881 N N . VAL A 1 115 ? -1.927 5.087 14.585 1.00 97.62 115 VAL A N 1
ATOM 882 C CA . VAL A 1 115 ? -2.818 3.991 14.177 1.00 97.62 115 VAL A CA 1
ATOM 883 C C . VAL A 1 115 ? -3.010 2.962 15.292 1.00 97.62 115 VAL A C 1
ATOM 885 O O . VAL A 1 115 ? -4.098 2.394 15.423 1.00 97.62 115 VAL A O 1
ATOM 888 N N . ALA A 1 116 ? -1.977 2.705 16.098 1.00 97.50 116 ALA A N 1
ATOM 889 C CA . ALA A 1 116 ? -2.086 1.843 17.267 1.00 97.50 116 ALA A CA 1
ATOM 890 C C . ALA A 1 116 ? -2.947 2.465 18.375 1.00 97.50 116 ALA A C 1
ATOM 892 O O . ALA A 1 116 ? -3.779 1.757 18.944 1.00 97.50 116 ALA A O 1
ATOM 893 N N . GLU A 1 117 ? -2.778 3.759 18.647 1.00 97.88 117 GLU A N 1
ATOM 894 C CA . GLU A 1 117 ? -3.520 4.504 19.672 1.00 97.88 117 GLU A CA 1
ATOM 895 C C . GLU A 1 117 ? -5.014 4.615 19.341 1.00 97.88 117 GLU A C 1
ATOM 897 O O . GLU A 1 117 ? -5.850 4.397 20.216 1.00 97.88 117 GLU A O 1
ATOM 902 N N . VAL A 1 118 ? -5.361 4.869 18.074 1.00 97.56 118 VAL A N 1
ATOM 903 C CA . VAL A 1 118 ? -6.762 5.033 17.638 1.00 97.56 118 VAL A CA 1
ATOM 904 C C . VAL A 1 118 ? -7.430 3.732 17.173 1.00 97.56 118 VAL A C 1
ATOM 906 O O . VAL A 1 118 ? -8.563 3.743 16.698 1.00 97.56 118 VAL A O 1
ATOM 909 N N . GLY A 1 119 ? -6.750 2.588 17.306 1.00 96.75 119 GLY A N 1
ATOM 910 C CA . GLY A 1 119 ? -7.339 1.272 17.038 1.00 96.75 119 GLY A CA 1
ATOM 911 C C . GLY A 1 119 ? -7.514 0.918 15.555 1.00 96.75 119 GLY A C 1
ATOM 912 O O . GLY A 1 119 ? -8.342 0.075 15.222 1.00 96.75 119 GLY A O 1
ATOM 913 N N . LEU A 1 120 ? -6.722 1.505 14.654 1.00 97.19 120 LEU A N 1
ATOM 914 C CA . LEU A 1 120 ? -6.830 1.304 13.199 1.00 97.19 120 LEU A CA 1
ATOM 915 C C . LEU A 1 120 ? -5.877 0.238 12.623 1.00 97.19 120 LEU A C 1
ATOM 917 O O . LEU A 1 120 ? -5.828 0.044 11.407 1.00 97.19 120 LEU A O 1
ATOM 921 N N . ARG A 1 121 ? -5.137 -0.491 13.468 1.00 95.38 121 ARG A N 1
ATOM 922 C CA . ARG A 1 121 ? -4.098 -1.462 13.045 1.00 95.38 121 ARG A CA 1
ATOM 923 C C . ARG A 1 121 ? -4.584 -2.563 12.102 1.00 95.38 121 ARG A C 1
ATOM 925 O O . ARG A 1 121 ? -3.803 -3.046 11.290 1.00 95.38 121 ARG A O 1
ATOM 932 N N . ASP A 1 122 ? -5.850 -2.962 12.201 1.00 95.12 122 ASP A N 1
ATOM 933 C CA . ASP A 1 122 ? -6.432 -4.011 11.350 1.00 95.12 122 ASP A CA 1
ATOM 934 C C . ASP A 1 122 ? -6.870 -3.494 9.967 1.00 95.12 122 ASP A C 1
ATOM 936 O O . ASP A 1 122 ? -7.177 -4.287 9.075 1.00 95.12 122 ASP A O 1
ATOM 940 N N . ARG A 1 123 ? -6.908 -2.166 9.788 1.00 96.44 123 ARG A N 1
ATOM 941 C CA . ARG A 1 123 ? -7.378 -1.491 8.571 1.00 96.44 123 ARG A CA 1
ATOM 942 C C . ARG A 1 123 ? -6.260 -0.785 7.813 1.00 96.44 123 ARG A C 1
ATOM 944 O O . ARG A 1 123 ? -6.293 -0.762 6.587 1.00 96.44 123 ARG A O 1
ATOM 951 N N . VAL A 1 124 ? -5.296 -0.205 8.522 1.00 98.06 124 VAL A N 1
ATOM 952 C CA . VAL A 1 124 ? -4.210 0.551 7.894 1.00 98.06 124 VAL A CA 1
ATOM 953 C C . VAL A 1 124 ? -3.126 -0.384 7.374 1.00 98.06 124 VAL A C 1
ATOM 955 O O . VAL A 1 124 ? -2.696 -1.317 8.058 1.00 98.06 124 VAL A O 1
ATOM 958 N N . ILE A 1 125 ? -2.683 -0.101 6.153 1.00 98.69 125 ILE A N 1
ATOM 959 C CA . ILE A 1 125 ? -1.577 -0.758 5.467 1.00 98.69 125 ILE A CA 1
ATOM 960 C C . ILE A 1 125 ? -0.459 0.271 5.301 1.00 98.69 125 ILE A C 1
ATOM 962 O O . ILE A 1 125 ? -0.611 1.256 4.586 1.00 98.69 125 ILE A O 1
ATOM 966 N N . ILE A 1 126 ? 0.677 0.055 5.959 1.00 98.31 126 ILE A N 1
ATOM 967 C CA . ILE A 1 126 ? 1.809 0.986 5.863 1.00 98.31 126 ILE A CA 1
ATOM 968 C C . ILE A 1 126 ? 2.483 0.810 4.495 1.00 98.31 126 ILE A C 1
ATOM 970 O O . ILE A 1 126 ? 2.968 -0.281 4.182 1.00 98.31 126 ILE A O 1
ATOM 974 N N . ASN A 1 127 ? 2.514 1.872 3.687 1.00 98.19 127 ASN A N 1
ATOM 975 C CA . ASN A 1 127 ? 3.104 1.892 2.350 1.00 98.19 127 ASN A CA 1
ATOM 976 C C . ASN A 1 127 ? 4.342 2.803 2.328 1.00 98.19 127 ASN A C 1
ATOM 978 O O . ASN A 1 127 ? 4.247 4.003 2.479 1.00 98.19 127 ASN A O 1
ATOM 982 N N . SER A 1 128 ? 5.565 2.320 2.204 1.00 96.44 128 SER A N 1
ATOM 983 C CA . SER A 1 128 ? 6.010 0.933 2.138 1.00 96.44 128 SER A CA 1
ATOM 984 C C . SER A 1 128 ? 7.276 0.760 2.965 1.00 96.44 128 SER A C 1
ATOM 986 O O . SER A 1 128 ? 7.933 1.715 3.375 1.00 96.44 128 SER A O 1
ATOM 988 N N . ILE A 1 129 ? 7.647 -0.498 3.162 1.00 96.56 129 ILE A N 1
ATOM 989 C CA . ILE A 1 129 ? 8.997 -0.902 3.546 1.00 96.56 129 ILE A CA 1
ATOM 990 C C . ILE A 1 129 ? 9.708 -1.545 2.355 1.00 96.56 129 ILE A C 1
ATOM 992 O O . ILE A 1 129 ? 9.079 -1.947 1.381 1.00 96.56 129 ILE A O 1
ATOM 996 N N . LYS A 1 130 ? 11.029 -1.681 2.439 1.00 95.94 130 LYS A N 1
ATOM 997 C CA . LYS A 1 130 ? 11.890 -2.249 1.394 1.00 95.94 130 LYS A CA 1
ATOM 998 C C . LYS A 1 130 ? 12.898 -3.229 1.983 1.00 95.94 130 LYS A C 1
ATOM 1000 O O . LYS A 1 130 ? 13.018 -3.365 3.200 1.00 95.94 130 LYS A O 1
ATOM 1005 N N . ALA A 1 131 ? 13.661 -3.902 1.128 1.00 93.44 131 ALA A N 1
ATOM 1006 C CA . ALA A 1 131 ? 14.681 -4.848 1.581 1.00 93.44 131 ALA A CA 1
ATOM 1007 C C . ALA A 1 131 ? 15.747 -4.201 2.479 1.00 93.44 131 ALA A C 1
ATOM 1009 O O . ALA A 1 131 ? 16.225 -4.823 3.428 1.00 93.44 131 ALA A O 1
ATOM 1010 N N . GLU A 1 132 ? 16.055 -2.933 2.223 1.00 93.00 132 GLU A N 1
ATOM 1011 C CA . GLU A 1 132 ? 17.029 -2.127 2.955 1.00 93.00 132 GLU A CA 1
ATOM 1012 C C . GLU A 1 132 ? 16.431 -1.442 4.196 1.00 93.00 132 GLU A C 1
ATOM 1014 O O . GLU A 1 132 ? 17.137 -0.689 4.865 1.00 93.00 132 GLU A O 1
ATOM 1019 N N . THR A 1 133 ? 15.154 -1.683 4.527 1.00 94.00 133 THR A N 1
ATOM 1020 C CA . THR A 1 133 ? 14.531 -1.155 5.751 1.00 94.00 133 THR A CA 1
ATOM 1021 C C . THR A 1 133 ? 15.368 -1.540 6.967 1.00 94.00 133 THR A C 1
ATOM 1023 O O . THR A 1 133 ? 15.779 -2.693 7.137 1.00 94.00 133 THR A O 1
ATOM 1026 N N . SER A 1 134 ? 15.660 -0.559 7.811 1.00 95.12 134 SER A N 1
ATOM 1027 C CA . SER A 1 134 ? 16.577 -0.706 8.936 1.00 95.12 134 SER A CA 1
ATOM 1028 C C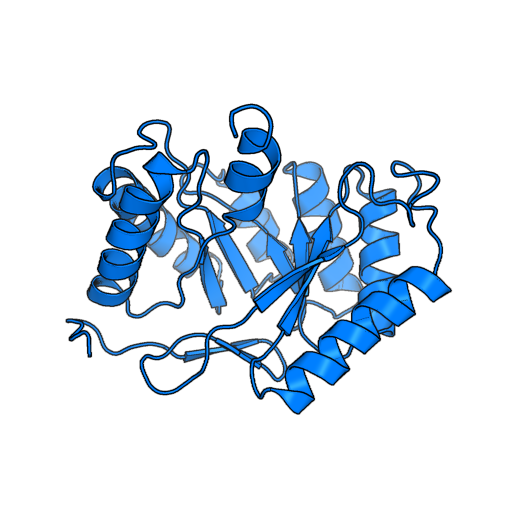 . SER A 1 134 ? 15.985 -1.566 10.056 1.00 95.12 134 SER A C 1
ATOM 1030 O O . SER A 1 134 ? 14.771 -1.691 10.208 1.00 95.12 134 SER A O 1
ATOM 1032 N N . ASN A 1 135 ? 16.842 -2.129 10.911 1.00 94.75 135 ASN A N 1
ATOM 1033 C CA . ASN A 1 135 ? 16.371 -2.835 12.110 1.00 94.75 135 ASN A CA 1
ATOM 1034 C C . ASN A 1 135 ? 15.605 -1.910 13.066 1.00 94.75 135 ASN A C 1
ATOM 1036 O O . ASN A 1 135 ? 14.748 -2.384 13.803 1.00 94.75 135 ASN A O 1
ATOM 1040 N N . ARG A 1 136 ? 15.899 -0.602 13.056 1.00 94.25 136 ARG A N 1
ATOM 1041 C CA . ARG A 1 136 ? 15.124 0.388 13.810 1.00 94.25 136 ARG A CA 1
ATOM 1042 C C . ARG A 1 136 ? 13.690 0.441 13.296 1.00 94.25 136 ARG A C 1
ATOM 1044 O O . ARG A 1 136 ? 12.770 0.296 14.085 1.00 94.25 136 ARG A O 1
ATOM 1051 N N . GLU A 1 137 ? 13.506 0.596 11.990 1.00 95.50 137 GLU A N 1
ATOM 1052 C CA . GLU A 1 137 ? 12.175 0.659 11.382 1.00 95.50 137 GLU A CA 1
ATOM 1053 C C . GLU A 1 137 ? 11.360 -0.611 11.637 1.00 95.50 137 GLU A C 1
ATOM 1055 O O . GLU A 1 137 ? 10.209 -0.527 12.054 1.00 95.50 137 GLU A O 1
ATOM 1060 N N . LEU A 1 138 ? 11.970 -1.790 11.488 1.00 96.38 138 LEU A N 1
ATOM 1061 C CA . LEU A 1 138 ? 11.290 -3.053 11.791 1.00 96.38 138 LEU A CA 1
ATOM 1062 C C . LEU A 1 138 ? 10.894 -3.173 13.270 1.00 96.38 138 LEU A C 1
ATOM 1064 O O . LEU A 1 138 ? 9.804 -3.653 13.576 1.00 96.38 138 LEU A O 1
ATOM 1068 N N . LYS A 1 139 ? 11.749 -2.711 14.194 1.00 95.88 139 LYS A N 1
ATOM 1069 C CA . LYS A 1 139 ? 11.421 -2.675 15.627 1.00 95.88 139 LYS A CA 1
ATOM 1070 C C . LYS A 1 139 ? 10.231 -1.767 15.917 1.00 95.88 139 LYS A C 1
ATOM 1072 O O . LYS A 1 139 ? 9.371 -2.176 16.683 1.00 95.88 139 LYS A O 1
ATOM 1077 N N . LEU A 1 140 ? 10.157 -0.597 15.282 1.00 96.38 140 LEU A N 1
ATOM 1078 C CA . LEU A 1 140 ? 9.030 0.327 15.440 1.00 96.38 140 LEU A CA 1
ATOM 1079 C C . LEU A 1 140 ? 7.718 -0.296 14.944 1.00 96.38 140 LEU A C 1
ATOM 1081 O O . LEU A 1 140 ? 6.699 -0.228 15.626 1.00 96.38 140 LEU A O 1
ATOM 1085 N N . LEU A 1 141 ? 7.747 -0.971 13.789 1.00 96.75 141 LEU A N 1
ATOM 1086 C CA . LEU A 1 141 ? 6.577 -1.692 13.280 1.00 96.75 141 LEU A CA 1
ATOM 1087 C C . LEU A 1 141 ? 6.103 -2.776 14.258 1.00 96.75 141 LEU A C 1
ATOM 1089 O O . LEU A 1 141 ? 4.898 -2.894 14.486 1.00 96.75 141 LEU A O 1
ATOM 1093 N N . ASN A 1 142 ? 7.035 -3.518 14.865 1.00 96.69 142 ASN A N 1
ATOM 1094 C CA . ASN A 1 142 ? 6.730 -4.527 15.882 1.00 96.69 142 ASN A CA 1
ATOM 1095 C C . ASN A 1 142 ? 6.180 -3.907 17.179 1.00 96.69 142 ASN A C 1
ATOM 1097 O O . ASN A 1 142 ? 5.179 -4.373 17.718 1.00 96.69 142 ASN A O 1
ATOM 1101 N N . GLU A 1 143 ? 6.816 -2.839 17.670 1.00 96.56 143 GLU A N 1
ATOM 1102 C CA . GLU A 1 143 ? 6.440 -2.121 18.895 1.00 96.56 143 GLU A CA 1
ATOM 1103 C C . GLU A 1 143 ? 4.983 -1.656 18.837 1.00 96.56 143 GLU A C 1
ATOM 1105 O O . GLU A 1 143 ? 4.198 -1.923 19.751 1.00 96.56 143 GLU A O 1
ATOM 1110 N N . TYR A 1 144 ? 4.588 -1.061 17.709 1.00 96.81 144 TYR A N 1
ATOM 1111 C CA . TYR A 1 144 ? 3.215 -0.611 17.478 1.00 96.81 144 TYR A CA 1
ATOM 1112 C C . TYR A 1 144 ? 2.284 -1.710 16.945 1.00 96.81 144 TYR A C 1
ATOM 1114 O O . TYR A 1 144 ? 1.096 -1.469 16.720 1.00 96.81 144 TYR A O 1
ATOM 1122 N N . LYS A 1 145 ? 2.783 -2.948 16.819 1.00 96.25 145 LYS A N 1
ATOM 1123 C CA . LYS A 1 145 ? 2.042 -4.136 16.363 1.00 96.25 145 LYS A CA 1
ATOM 1124 C C . LYS A 1 145 ? 1.363 -3.914 15.010 1.00 96.25 145 LYS A C 1
ATOM 1126 O O . LYS A 1 145 ? 0.186 -4.235 14.832 1.00 96.25 145 LYS A O 1
ATOM 1131 N N . SER A 1 146 ? 2.099 -3.323 14.073 1.00 95.88 146 SER A N 1
ATOM 1132 C CA . SER A 1 146 ? 1.660 -3.165 12.686 1.00 95.88 146 SER A CA 1
ATOM 1133 C C . SER A 1 146 ? 1.472 -4.543 12.056 1.00 95.88 146 SER A C 1
ATOM 1135 O O . SER A 1 146 ? 2.344 -5.395 12.183 1.00 95.88 146 SER A O 1
ATOM 1137 N N . ARG A 1 147 ? 0.344 -4.775 11.378 1.00 93.88 147 ARG A N 1
ATOM 1138 C CA . ARG A 1 147 ? 0.020 -6.091 10.791 1.00 93.88 147 ARG A CA 1
ATOM 1139 C C . ARG A 1 147 ? 0.155 -6.137 9.279 1.00 93.88 147 ARG A C 1
ATOM 1141 O O . ARG A 1 147 ? 0.500 -7.182 8.725 1.00 93.88 147 ARG A O 1
ATOM 1148 N N . ASN A 1 148 ? -0.125 -5.006 8.635 1.00 97.25 148 ASN A N 1
ATOM 1149 C CA . ASN A 1 148 ? -0.275 -4.906 7.193 1.00 97.25 148 ASN A CA 1
ATOM 1150 C C . ASN A 1 148 ? 0.742 -3.912 6.637 1.00 97.25 148 ASN A C 1
ATOM 1152 O O . ASN A 1 148 ? 0.817 -2.766 7.086 1.00 97.25 148 ASN A O 1
ATOM 1156 N N . VAL A 1 149 ? 1.517 -4.351 5.650 1.00 98.12 149 VAL A N 1
ATOM 1157 C CA . VAL A 1 149 ? 2.561 -3.533 5.025 1.00 98.12 149 VAL A CA 1
ATOM 1158 C C . VAL A 1 149 ? 2.615 -3.802 3.531 1.00 98.12 149 VAL A C 1
ATOM 1160 O O . VAL A 1 149 ? 2.435 -4.938 3.084 1.00 98.12 149 VAL A O 1
ATOM 1163 N N . VAL A 1 150 ? 2.929 -2.765 2.764 1.00 98.62 150 VAL A N 1
ATOM 1164 C CA . VAL A 1 150 ? 3.428 -2.927 1.402 1.00 98.62 150 VAL A CA 1
ATOM 1165 C C . VAL A 1 150 ? 4.941 -3.108 1.457 1.00 98.62 150 VAL A C 1
ATOM 1167 O O . VAL A 1 150 ? 5.657 -2.356 2.117 1.00 98.62 150 VAL A O 1
ATOM 1170 N N . VAL A 1 151 ? 5.428 -4.117 0.748 1.00 98.31 151 VAL A N 1
ATOM 1171 C CA . VAL A 1 151 ? 6.844 -4.421 0.573 1.00 98.31 151 VAL A CA 1
ATOM 1172 C C . VAL A 1 151 ? 7.239 -4.014 -0.837 1.00 98.31 151 VAL A C 1
ATOM 1174 O O . VAL A 1 151 ? 6.975 -4.736 -1.799 1.00 98.31 151 VAL A O 1
ATOM 1177 N N . LEU A 1 152 ? 7.878 -2.858 -0.954 1.00 97.81 152 LEU A N 1
ATOM 1178 C CA . LEU A 1 152 ? 8.389 -2.333 -2.206 1.00 97.81 152 LEU A CA 1
ATOM 1179 C C . LEU A 1 152 ? 9.719 -3.006 -2.550 1.00 97.81 152 LEU A C 1
ATOM 1181 O O . LEU A 1 152 ? 10.732 -2.821 -1.871 1.00 97.81 152 LEU A O 1
ATOM 1185 N N . LEU A 1 153 ? 9.739 -3.758 -3.647 1.00 97.38 153 LEU A N 1
ATOM 1186 C CA . LEU A 1 153 ? 10.920 -4.467 -4.149 1.00 97.38 153 LEU A CA 1
ATOM 1187 C C . LEU A 1 153 ? 11.861 -3.553 -4.940 1.00 97.38 153 LEU A C 1
ATOM 1189 O O . LEU A 1 153 ? 12.383 -3.948 -5.983 1.00 97.38 153 LEU A O 1
ATOM 1193 N N . TYR A 1 154 ? 12.045 -2.320 -4.466 1.00 94.94 154 TYR A N 1
ATOM 1194 C CA . TYR A 1 154 ? 12.911 -1.342 -5.106 1.00 94.94 154 TYR A CA 1
ATOM 1195 C C . TYR A 1 154 ? 14.341 -1.876 -5.240 1.00 94.94 154 TYR A C 1
ATOM 1197 O O . TYR A 1 154 ? 14.909 -2.447 -4.312 1.00 94.94 154 TYR A O 1
ATOM 1205 N N . THR A 1 155 ? 14.932 -1.641 -6.406 1.00 93.50 155 THR A N 1
ATOM 1206 C CA . THR A 1 155 ? 16.342 -1.898 -6.694 1.00 93.50 155 THR A CA 1
ATOM 1207 C C . THR A 1 155 ? 16.842 -0.854 -7.688 1.00 93.50 155 THR A C 1
ATOM 1209 O O . THR A 1 155 ? 16.073 -0.362 -8.516 1.00 93.50 155 THR A O 1
ATOM 1212 N N . SER A 1 156 ? 18.136 -0.532 -7.641 1.00 92.75 156 SER A N 1
ATOM 1213 C CA . SER A 1 156 ? 18.771 0.310 -8.659 1.00 92.75 156 SER A CA 1
ATOM 1214 C C . SER A 1 156 ? 18.898 -0.395 -10.017 1.00 92.75 156 SER A C 1
ATOM 1216 O O . SER A 1 156 ? 19.019 0.274 -11.040 1.00 92.75 156 SER A O 1
ATOM 1218 N N . GLN A 1 157 ? 18.796 -1.728 -10.069 1.00 93.81 157 GLN A N 1
ATOM 1219 C CA . GLN A 1 157 ? 18.771 -2.515 -11.309 1.00 93.81 157 GLN A CA 1
ATOM 1220 C C . GLN A 1 157 ? 17.341 -2.578 -11.865 1.00 93.81 157 GLN A C 1
ATOM 1222 O O . GLN A 1 157 ? 16.707 -3.630 -11.915 1.00 93.81 157 GLN A O 1
ATOM 1227 N N . VAL A 1 158 ? 16.806 -1.424 -12.268 1.00 90.25 158 VAL A N 1
ATOM 1228 C CA . VAL A 1 158 ? 15.370 -1.256 -12.555 1.00 90.25 158 VAL A CA 1
ATOM 1229 C C . VAL A 1 158 ? 14.837 -2.157 -13.672 1.00 90.25 158 VAL A C 1
ATOM 1231 O O . VAL A 1 158 ? 13.670 -2.534 -13.634 1.00 90.25 158 VAL A O 1
ATOM 1234 N N . ALA A 1 159 ? 15.664 -2.551 -14.640 1.00 92.06 159 ALA A N 1
ATOM 1235 C CA . ALA A 1 159 ? 15.255 -3.413 -15.750 1.00 92.06 159 ALA A CA 1
ATOM 1236 C C . ALA A 1 159 ? 15.365 -4.922 -15.447 1.00 92.06 159 ALA A C 1
ATOM 1238 O O . ALA A 1 159 ? 14.950 -5.737 -16.272 1.00 92.06 159 ALA A O 1
ATOM 1239 N N . ASP A 1 160 ? 15.901 -5.310 -14.286 1.00 94.38 160 ASP A N 1
ATOM 1240 C CA . ASP A 1 160 ? 16.147 -6.711 -13.950 1.00 94.38 160 ASP A CA 1
ATOM 1241 C C . ASP A 1 160 ? 15.141 -7.229 -12.914 1.00 94.38 160 ASP A C 1
ATOM 1243 O O . ASP A 1 160 ? 15.060 -6.763 -11.776 1.00 94.38 160 ASP A O 1
ATOM 1247 N N . ALA A 1 161 ? 14.359 -8.229 -13.317 1.00 96.31 161 ALA A N 1
ATOM 1248 C CA . ALA A 1 161 ? 13.382 -8.874 -12.451 1.00 96.31 161 ALA A CA 1
ATOM 1249 C C . ALA A 1 161 ? 14.033 -9.708 -11.332 1.00 96.31 161 ALA A C 1
ATOM 1251 O O . ALA A 1 161 ? 13.431 -9.862 -10.269 1.00 96.31 161 ALA A O 1
ATOM 1252 N N . ASN A 1 162 ? 15.243 -10.238 -11.537 1.00 96.62 162 ASN A N 1
ATOM 1253 C CA . ASN A 1 162 ? 15.920 -11.096 -10.564 1.00 96.62 162 ASN A CA 1
ATOM 1254 C C . ASN A 1 162 ? 16.332 -10.306 -9.322 1.00 96.62 162 ASN A C 1
ATOM 1256 O O . ASN A 1 162 ? 16.047 -10.747 -8.213 1.00 96.62 162 ASN A O 1
ATOM 1260 N N . TYR A 1 163 ? 16.862 -9.091 -9.490 1.00 96.81 163 TYR A N 1
ATOM 1261 C CA . TYR A 1 163 ? 17.205 -8.217 -8.360 1.00 96.81 163 TYR A CA 1
ATOM 1262 C C . TYR A 1 163 ? 15.988 -7.864 -7.490 1.0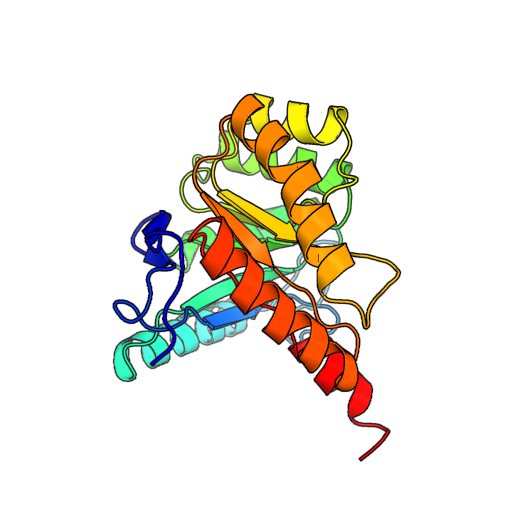0 96.81 163 TYR A C 1
ATOM 1264 O O . TYR A 1 163 ? 16.112 -7.727 -6.272 1.00 96.81 163 TYR A O 1
ATOM 1272 N N . ARG A 1 164 ? 14.790 -7.769 -8.085 1.00 97.31 164 ARG A N 1
ATOM 1273 C CA . ARG A 1 164 ? 13.531 -7.574 -7.340 1.00 97.31 164 ARG A CA 1
ATOM 1274 C C . ARG A 1 164 ? 13.184 -8.813 -6.510 1.00 97.31 164 ARG A C 1
ATOM 1276 O O . ARG A 1 164 ? 12.788 -8.704 -5.353 1.00 97.31 164 ARG A O 1
ATOM 1283 N N . VAL A 1 165 ? 13.362 -10.004 -7.083 1.00 96.88 165 VAL A N 1
ATOM 1284 C CA . VAL A 1 165 ? 13.138 -11.283 -6.387 1.00 96.88 165 VAL A CA 1
ATOM 1285 C C . VAL A 1 165 ? 14.159 -11.501 -5.266 1.00 96.88 165 VAL A C 1
ATOM 1287 O O . VAL A 1 165 ? 13.789 -11.969 -4.192 1.00 96.88 165 VAL A O 1
ATOM 1290 N N . GLU A 1 166 ? 15.416 -11.112 -5.458 1.00 97.25 166 GLU A N 1
ATOM 1291 C CA . GLU A 1 166 ? 16.426 -11.132 -4.394 1.00 97.25 166 GLU A CA 1
ATOM 1292 C C . GLU A 1 166 ? 16.055 -10.184 -3.249 1.00 97.25 166 GLU A C 1
ATOM 1294 O O . GLU A 1 166 ? 16.137 -10.565 -2.081 1.00 97.25 166 GLU A O 1
ATOM 1299 N N . ALA A 1 167 ? 15.579 -8.971 -3.559 1.00 97.44 167 ALA A N 1
ATOM 1300 C CA . ALA A 1 167 ? 15.082 -8.036 -2.549 1.00 97.44 167 ALA A CA 1
ATOM 1301 C C . ALA A 1 167 ? 13.945 -8.659 -1.715 1.00 97.44 167 ALA A C 1
ATOM 1303 O O . ALA A 1 167 ? 13.954 -8.561 -0.486 1.00 97.44 167 ALA A O 1
ATOM 1304 N N . LEU A 1 168 ? 13.022 -9.386 -2.359 1.00 97.31 168 LEU A N 1
ATOM 1305 C CA . LEU A 1 168 ? 11.967 -10.137 -1.671 1.00 97.31 168 LEU A CA 1
ATOM 1306 C C . LEU A 1 168 ? 12.554 -11.193 -0.720 1.00 97.31 168 LEU A C 1
ATOM 1308 O O . LEU A 1 168 ? 12.139 -11.294 0.434 1.00 97.31 168 LEU A O 1
ATOM 1312 N N . GLN A 1 169 ? 13.521 -11.982 -1.189 1.00 96.19 169 GLN A N 1
ATOM 1313 C CA . GLN A 1 169 ? 14.149 -13.035 -0.386 1.00 96.19 169 GLN A CA 1
ATOM 1314 C C . GLN A 1 169 ? 14.887 -12.477 0.837 1.00 96.19 169 GLN A C 1
ATOM 1316 O O . GLN A 1 169 ? 14.889 -13.123 1.883 1.00 96.19 169 GLN A O 1
ATOM 1321 N N . ARG A 1 170 ? 15.462 -11.269 0.741 1.00 96.06 170 ARG A N 1
ATOM 1322 C CA . ARG A 1 170 ? 16.112 -10.593 1.876 1.00 96.06 170 ARG A CA 1
ATOM 1323 C C . ARG A 1 170 ? 15.121 -10.116 2.937 1.00 96.06 170 ARG A C 1
ATOM 1325 O O . ARG A 1 170 ? 15.428 -10.185 4.125 1.00 96.06 170 ARG A O 1
ATOM 1332 N N . ILE A 1 171 ? 13.959 -9.601 2.532 1.00 96.50 171 ILE A N 1
ATOM 1333 C CA . ILE A 1 171 ? 13.015 -8.977 3.470 1.00 96.50 171 ILE A CA 1
ATOM 1334 C C . ILE A 1 171 ? 12.061 -9.977 4.122 1.00 96.50 171 ILE A C 1
ATOM 1336 O O . ILE A 1 171 ? 11.780 -9.839 5.308 1.00 96.50 171 ILE A O 1
ATOM 1340 N N . LEU A 1 172 ? 11.598 -11.006 3.402 1.00 95.00 172 LEU A N 1
ATOM 1341 C CA . LEU A 1 172 ? 10.578 -11.935 3.908 1.00 95.00 172 LEU A CA 1
ATOM 1342 C C . LEU A 1 172 ? 10.912 -12.590 5.261 1.00 95.00 172 LEU A C 1
ATOM 1344 O O . LEU A 1 172 ? 10.024 -12.593 6.116 1.00 95.00 172 LEU A O 1
ATOM 1348 N N . PRO A 1 173 ? 12.136 -13.106 5.511 1.00 94.62 173 PRO A N 1
ATOM 1349 C CA . PRO A 1 173 ? 12.477 -13.680 6.815 1.00 94.62 173 PRO A CA 1
ATOM 1350 C C . PRO A 1 173 ? 12.319 -12.665 7.952 1.00 94.62 173 PRO A C 1
ATOM 1352 O O . PRO A 1 173 ? 11.739 -12.975 8.988 1.00 94.62 173 PRO A O 1
ATOM 1355 N N . ARG A 1 174 ? 12.737 -11.418 7.705 1.00 96.00 174 ARG A N 1
ATOM 1356 C CA . ARG A 1 174 ? 12.695 -10.322 8.680 1.00 96.00 174 ARG A CA 1
ATOM 1357 C C . ARG A 1 174 ? 11.262 -9.912 9.021 1.00 96.00 174 ARG A C 1
ATOM 1359 O O . ARG A 1 174 ? 10.996 -9.546 10.156 1.00 96.00 174 ARG A O 1
ATOM 1366 N N . LEU A 1 175 ? 10.327 -10.000 8.068 1.00 94.38 175 LEU A N 1
ATOM 1367 C CA . LEU A 1 175 ? 8.901 -9.743 8.328 1.00 94.38 175 LEU A CA 1
ATOM 1368 C C . LEU A 1 175 ? 8.287 -10.790 9.261 1.00 94.38 175 LEU A C 1
ATOM 1370 O O . LEU A 1 175 ? 7.453 -10.448 10.097 1.00 94.38 175 LEU A O 1
ATOM 1374 N N . GLY A 1 176 ? 8.722 -12.048 9.133 1.00 88.88 176 GLY A N 1
ATOM 1375 C CA . GLY A 1 176 ? 8.298 -13.134 10.014 1.00 88.88 176 GLY A CA 1
ATOM 1376 C C . GLY A 1 176 ? 8.729 -12.927 11.468 1.00 88.88 176 GLY A C 1
ATOM 1377 O O . GLY A 1 176 ? 7.985 -13.287 12.375 1.00 88.88 176 GLY A O 1
ATOM 1378 N N . GLU A 1 177 ? 9.883 -12.295 11.697 1.00 91.38 177 GLU A N 1
ATOM 1379 C CA . GLU A 1 177 ? 10.408 -12.002 13.041 1.00 91.38 177 GLU A CA 1
ATOM 1380 C C . GLU A 1 177 ? 9.608 -10.925 13.789 1.00 91.38 177 GLU A C 1
ATOM 1382 O O . GLU A 1 177 ? 9.575 -10.929 15.018 1.00 91.38 177 GLU A O 1
ATOM 1387 N N . ILE A 1 178 ? 8.958 -10.009 13.064 1.00 92.06 178 ILE A N 1
ATOM 1388 C CA . ILE A 1 178 ? 8.232 -8.864 13.642 1.00 92.06 178 ILE A CA 1
ATOM 1389 C C . ILE A 1 178 ? 6.705 -8.995 13.564 1.00 92.06 178 ILE A C 1
ATOM 1391 O O . ILE A 1 178 ? 5.990 -8.017 13.762 1.00 92.06 178 ILE A O 1
ATOM 1395 N N . GLY A 1 179 ? 6.195 -10.192 13.264 1.00 88.00 179 GLY A N 1
ATOM 1396 C CA . GLY A 1 179 ? 4.761 -10.480 13.320 1.00 88.00 179 GLY A CA 1
ATOM 1397 C C . GLY A 1 179 ? 3.916 -9.807 12.233 1.00 88.00 179 GLY A C 1
ATOM 1398 O O . GLY A 1 179 ? 2.714 -9.646 12.430 1.00 88.00 179 GLY A O 1
ATOM 1399 N N . ILE A 1 180 ? 4.501 -9.432 11.088 1.00 95.50 180 ILE A N 1
ATOM 1400 C CA . ILE A 1 180 ? 3.713 -8.969 9.936 1.00 95.50 180 ILE A CA 1
ATOM 1401 C C . ILE A 1 180 ? 2.870 -10.133 9.404 1.00 95.50 180 ILE A C 1
ATOM 1403 O O . ILE A 1 180 ? 3.394 -11.156 8.960 1.00 95.50 180 ILE A O 1
ATOM 1407 N N . GLU A 1 181 ? 1.554 -9.949 9.392 1.00 93.94 181 GLU A N 1
ATOM 1408 C CA . GLU A 1 181 ? 0.593 -10.970 8.969 1.00 93.94 181 GLU A CA 1
ATOM 1409 C C . GLU A 1 181 ? 0.307 -10.886 7.465 1.00 93.94 181 GLU A C 1
ATOM 1411 O O . GLU A 1 181 ? 0.158 -11.915 6.792 1.00 93.94 181 GLU A O 1
ATOM 1416 N N . THR A 1 182 ? 0.245 -9.664 6.922 1.00 96.31 182 THR A N 1
ATOM 1417 C CA . THR A 1 182 ? -0.231 -9.421 5.555 1.00 96.31 182 THR A CA 1
ATOM 1418 C C . THR A 1 182 ? 0.739 -8.571 4.712 1.00 96.31 182 THR A C 1
ATOM 1420 O O . THR A 1 182 ? 0.479 -7.406 4.406 1.00 96.31 182 THR A O 1
ATOM 1423 N N . PRO A 1 183 ? 1.878 -9.142 4.275 1.00 97.38 183 PRO A N 1
ATOM 1424 C CA . PRO A 1 183 ? 2.769 -8.448 3.354 1.00 97.38 183 PRO A CA 1
ATOM 1425 C C . PRO A 1 183 ? 2.175 -8.432 1.936 1.00 97.38 183 PRO A C 1
ATOM 1427 O O . PRO A 1 183 ? 1.978 -9.486 1.322 1.00 97.38 183 PRO A O 1
ATOM 1430 N N . LEU A 1 184 ? 1.913 -7.237 1.408 1.00 98.56 184 LEU A N 1
ATOM 1431 C CA . LEU A 1 184 ? 1.532 -7.010 0.012 1.00 98.56 184 LEU A CA 1
ATOM 1432 C C . LEU A 1 184 ? 2.777 -6.640 -0.788 1.00 98.56 184 LEU A C 1
ATOM 1434 O O . LEU A 1 184 ? 3.474 -5.694 -0.440 1.00 98.56 184 LEU A O 1
ATOM 1438 N N . ILE A 1 185 ? 3.088 -7.381 -1.847 1.00 98.62 185 ILE A N 1
ATOM 1439 C CA . ILE A 1 185 ? 4.333 -7.160 -2.587 1.00 98.62 185 ILE A CA 1
ATOM 1440 C C . ILE A 1 185 ? 4.108 -6.136 -3.704 1.00 98.62 185 ILE A C 1
ATOM 1442 O O . ILE A 1 185 ? 3.273 -6.350 -4.582 1.00 98.62 185 ILE A O 1
ATOM 1446 N N . ASP A 1 186 ? 4.881 -5.053 -3.711 1.00 98.38 186 ASP A N 1
ATOM 1447 C CA . ASP A 1 186 ? 4.920 -4.087 -4.809 1.00 98.38 186 ASP A CA 1
ATOM 1448 C C . ASP A 1 186 ? 6.210 -4.276 -5.607 1.00 98.38 186 ASP A C 1
ATOM 1450 O O . ASP A 1 186 ? 7.326 -4.160 -5.096 1.00 98.38 186 ASP A O 1
ATOM 1454 N N . THR A 1 187 ? 6.056 -4.597 -6.887 1.00 97.56 187 THR A N 1
ATOM 1455 C CA . THR A 1 187 ? 7.191 -4.800 -7.785 1.00 97.56 187 THR A CA 1
ATOM 1456 C C . THR A 1 187 ? 7.776 -3.514 -8.337 1.00 97.56 187 THR A C 1
ATOM 1458 O O . THR A 1 187 ? 8.840 -3.632 -8.910 1.00 97.56 187 THR A O 1
ATOM 1461 N N . PHE A 1 188 ? 7.162 -2.347 -8.140 1.00 94.81 188 PHE A N 1
ATOM 1462 C CA . PHE A 1 188 ? 7.511 -1.003 -8.619 1.00 94.81 188 PHE A CA 1
ATOM 1463 C C . PHE A 1 188 ? 7.613 -0.839 -10.145 1.00 94.81 188 PHE A C 1
ATOM 1465 O O . PHE A 1 188 ? 7.969 -1.750 -10.891 1.00 94.81 188 PHE A O 1
ATOM 1472 N N . VAL A 1 189 ? 7.337 0.369 -10.636 1.00 94.94 189 VAL A N 1
ATOM 1473 C CA . VAL A 1 189 ? 7.545 0.755 -12.040 1.00 94.94 189 VAL A CA 1
ATOM 1474 C C . VAL A 1 189 ? 8.074 2.184 -12.049 1.00 94.94 189 VAL A C 1
ATOM 1476 O O . VAL A 1 189 ? 7.400 3.093 -11.572 1.00 94.94 189 VAL A O 1
ATOM 1479 N N . VAL A 1 190 ? 9.287 2.383 -12.564 1.00 91.38 190 VAL A N 1
ATOM 1480 C CA . VAL A 1 190 ? 9.914 3.718 -12.646 1.00 91.38 190 VAL A CA 1
ATOM 1481 C C . VAL A 1 190 ? 9.633 4.399 -13.981 1.00 91.38 190 VAL A C 1
ATOM 1483 O O . VAL A 1 190 ? 9.438 5.607 -14.033 1.00 91.38 190 VAL A O 1
ATOM 1486 N N . ASP A 1 191 ? 9.567 3.611 -15.048 1.00 89.88 191 ASP A N 1
ATOM 1487 C CA . ASP A 1 191 ? 9.311 4.041 -16.418 1.00 89.88 191 ASP A CA 1
ATOM 1488 C C . ASP A 1 191 ? 8.515 2.958 -17.180 1.00 89.88 191 ASP A C 1
ATOM 1490 O O . ASP A 1 191 ? 8.427 1.812 -16.715 1.00 89.88 191 ASP A O 1
ATOM 1494 N N . PRO A 1 192 ? 7.901 3.278 -18.335 1.00 89.75 192 PRO A N 1
ATOM 1495 C CA . PRO A 1 192 ? 7.134 2.293 -19.094 1.00 89.75 192 PRO A CA 1
ATOM 1496 C C . PRO A 1 192 ? 7.928 1.024 -19.479 1.00 89.75 192 PRO A C 1
ATOM 1498 O O . PRO A 1 192 ? 7.375 -0.067 -19.324 1.00 89.75 192 PRO A O 1
ATOM 1501 N N . PRO A 1 193 ? 9.210 1.089 -19.903 1.00 90.50 193 PRO A N 1
ATOM 1502 C CA . PRO A 1 193 ? 10.010 -0.115 -20.164 1.00 90.50 193 PRO A CA 1
ATOM 1503 C C . PRO A 1 193 ? 10.171 -1.045 -18.950 1.00 90.50 193 PRO A C 1
ATOM 1505 O O . PRO A 1 193 ? 10.093 -2.271 -19.084 1.00 90.50 193 PRO A O 1
ATOM 1508 N N . SER A 1 194 ? 10.337 -0.488 -17.748 1.00 92.62 194 SER A N 1
ATOM 1509 C CA . SER A 1 194 ? 10.505 -1.252 -16.505 1.00 92.62 194 SER A CA 1
ATOM 1510 C C . SER A 1 194 ? 9.266 -2.064 -16.110 1.00 92.62 194 SER A C 1
ATOM 1512 O O . SER A 1 194 ? 9.373 -2.969 -15.276 1.00 92.62 194 SER A O 1
ATOM 1514 N N . LEU A 1 195 ? 8.108 -1.822 -16.739 1.00 94.31 195 LEU A N 1
ATOM 1515 C CA . LEU A 1 195 ? 6.890 -2.616 -16.550 1.00 94.31 195 LEU A CA 1
ATOM 1516 C C . LEU A 1 195 ? 7.099 -4.093 -16.920 1.00 94.31 195 LEU A C 1
ATOM 1518 O O . LEU A 1 195 ? 6.515 -4.983 -16.296 1.00 94.31 195 LEU A O 1
ATOM 1522 N N . VAL A 1 196 ? 7.974 -4.379 -17.892 1.00 95.31 196 VAL A N 1
ATOM 1523 C CA . VAL A 1 196 ? 8.334 -5.757 -18.262 1.00 95.31 196 VAL A CA 1
ATOM 1524 C C . VAL A 1 196 ? 9.030 -6.460 -17.097 1.00 95.31 196 VAL A C 1
ATOM 1526 O O . VAL A 1 196 ? 8.685 -7.596 -16.762 1.00 95.31 196 VAL A O 1
ATOM 1529 N N . ALA A 1 197 ? 9.983 -5.784 -16.452 1.00 96.56 197 ALA A N 1
ATOM 1530 C CA . ALA A 1 197 ? 10.687 -6.311 -15.288 1.00 96.56 197 ALA A CA 1
ATOM 1531 C C . ALA A 1 197 ? 9.738 -6.491 -14.093 1.00 96.56 197 ALA A C 1
ATOM 1533 O O . ALA A 1 197 ? 9.778 -7.533 -13.438 1.00 96.56 197 ALA A O 1
ATOM 1534 N N . ALA A 1 198 ? 8.827 -5.536 -13.873 1.00 97.06 198 ALA A N 1
ATOM 1535 C CA . ALA A 1 198 ? 7.798 -5.606 -12.832 1.00 97.06 198 ALA A CA 1
ATOM 1536 C C . ALA A 1 198 ? 6.895 -6.826 -13.001 1.00 97.06 198 ALA A C 1
ATOM 1538 O O . ALA A 1 198 ? 6.732 -7.629 -12.084 1.00 97.06 198 ALA A O 1
ATOM 1539 N N . THR A 1 199 ? 6.386 -7.026 -14.215 1.00 96.44 199 THR A N 1
ATOM 1540 C CA . THR A 1 199 ? 5.477 -8.131 -14.529 1.00 96.44 199 THR A CA 1
ATOM 1541 C C . THR A 1 199 ? 6.178 -9.486 -14.398 1.00 96.44 199 THR A C 1
ATOM 1543 O O . THR A 1 199 ? 5.622 -10.416 -13.811 1.00 96.44 199 THR A O 1
ATOM 1546 N N . LYS A 1 200 ? 7.426 -9.609 -14.876 1.00 97.38 200 LYS A N 1
ATOM 1547 C CA . LYS A 1 200 ? 8.236 -10.828 -14.692 1.00 97.38 200 LYS A CA 1
ATOM 1548 C C . LYS A 1 200 ? 8.485 -11.120 -13.210 1.00 97.38 200 LYS A C 1
ATOM 1550 O O . LYS A 1 200 ? 8.287 -12.253 -12.771 1.00 97.38 200 LYS A O 1
ATOM 1555 N N . ALA A 1 201 ? 8.851 -10.102 -12.430 1.00 97.88 201 ALA A N 1
ATOM 1556 C CA . ALA A 1 201 ? 9.041 -10.238 -10.991 1.00 97.88 201 ALA A CA 1
ATOM 1557 C C . ALA A 1 201 ? 7.741 -10.653 -10.286 1.00 97.88 201 ALA A C 1
ATOM 1559 O O . ALA A 1 201 ? 7.776 -11.541 -9.441 1.00 97.88 201 ALA A O 1
ATOM 1560 N N . ALA A 1 202 ? 6.587 -10.103 -10.675 1.00 97.69 202 ALA A N 1
ATOM 1561 C CA . ALA A 1 202 ? 5.291 -10.478 -10.110 1.00 97.69 202 ALA A CA 1
ATOM 1562 C C . ALA A 1 202 ? 4.971 -11.965 -10.336 1.00 97.69 202 ALA A C 1
ATOM 1564 O O . ALA A 1 202 ? 4.561 -12.666 -9.409 1.00 97.69 202 ALA A O 1
ATOM 1565 N N . LEU A 1 203 ? 5.231 -12.486 -11.540 1.00 97.06 203 LEU A N 1
ATOM 1566 C CA . LEU A 1 203 ? 5.079 -13.917 -11.825 1.00 97.06 203 LEU A CA 1
ATOM 1567 C C . LEU A 1 203 ? 6.013 -14.773 -10.957 1.00 97.06 203 LEU A C 1
ATOM 1569 O O . LEU A 1 203 ? 5.585 -15.801 -10.427 1.00 97.06 203 LEU A O 1
ATOM 1573 N N . HIS A 1 204 ? 7.263 -14.343 -10.762 1.00 97.38 204 HIS A N 1
ATOM 1574 C CA . HIS A 1 204 ? 8.212 -15.031 -9.883 1.00 97.38 204 HIS A CA 1
ATOM 1575 C C . HIS A 1 204 ? 7.767 -14.996 -8.417 1.00 97.38 204 HIS A C 1
ATOM 1577 O O . HIS A 1 204 ? 7.765 -16.038 -7.767 1.00 97.38 204 HIS A O 1
ATOM 1583 N N . VAL A 1 205 ? 7.312 -13.848 -7.907 1.00 97.81 205 VAL A N 1
ATOM 1584 C CA . VAL A 1 205 ? 6.787 -13.696 -6.539 1.00 97.81 205 VAL A CA 1
ATOM 1585 C C . VAL A 1 205 ? 5.634 -14.674 -6.300 1.00 97.81 205 VAL A C 1
ATOM 1587 O O . VAL A 1 205 ? 5.672 -15.433 -5.325 1.00 97.81 205 VAL A O 1
ATOM 1590 N N . LYS A 1 206 ? 4.647 -14.722 -7.210 1.00 97.12 206 LYS A N 1
ATOM 1591 C CA . LYS A 1 206 ? 3.513 -15.662 -7.123 1.00 97.12 206 LYS A CA 1
ATOM 1592 C C . LYS A 1 206 ? 3.967 -17.113 -7.191 1.00 97.12 206 LYS A C 1
ATOM 1594 O O . LYS A 1 206 ? 3.455 -17.940 -6.439 1.00 97.12 206 LYS A O 1
ATOM 1599 N N . SER A 1 207 ? 4.924 -17.428 -8.065 1.00 97.06 207 SER A N 1
ATOM 1600 C CA . SER A 1 207 ? 5.447 -18.788 -8.215 1.00 97.06 207 SER A CA 1
ATOM 1601 C C . SER A 1 207 ? 6.213 -19.258 -6.980 1.00 97.06 207 SER A C 1
ATOM 1603 O O . SER A 1 207 ? 6.040 -20.399 -6.568 1.00 97.06 207 SER A O 1
ATOM 1605 N N . LEU A 1 208 ? 7.019 -18.385 -6.369 1.00 96.75 208 LEU A N 1
ATOM 1606 C CA . LEU A 1 208 ? 7.860 -18.709 -5.217 1.00 96.75 208 LEU A CA 1
ATOM 1607 C C . LEU A 1 208 ? 7.064 -18.755 -3.913 1.00 96.75 208 LEU A C 1
ATOM 1609 O O . LEU A 1 208 ? 7.217 -19.687 -3.130 1.00 96.75 208 LEU A O 1
ATOM 1613 N N . THR A 1 209 ? 6.197 -17.773 -3.677 1.00 96.88 209 THR A N 1
ATOM 1614 C CA . THR A 1 209 ? 5.628 -17.526 -2.338 1.00 96.88 209 THR A CA 1
ATOM 1615 C C . THR A 1 209 ? 4.109 -17.636 -2.282 1.00 96.88 209 THR A C 1
ATOM 1617 O O . THR A 1 209 ? 3.537 -17.773 -1.200 1.00 96.88 209 THR A O 1
ATOM 1620 N N . GLY A 1 210 ? 3.443 -17.526 -3.434 1.00 97.31 210 GLY A N 1
ATOM 1621 C CA . GLY A 1 210 ? 1.993 -17.390 -3.518 1.00 97.31 210 GLY A CA 1
ATOM 1622 C C . GLY A 1 210 ? 1.441 -16.081 -2.942 1.00 97.31 210 GLY A C 1
ATOM 1623 O O . GLY A 1 210 ? 0.223 -15.935 -2.902 1.00 97.31 210 GLY A O 1
ATOM 1624 N N . LEU A 1 211 ? 2.282 -15.147 -2.483 1.00 97.81 211 LEU A N 1
ATOM 1625 C CA . LEU A 1 211 ? 1.837 -13.881 -1.898 1.00 97.81 211 LEU A CA 1
ATOM 1626 C C . LEU A 1 211 ? 1.114 -12.988 -2.923 1.00 97.81 211 LEU A C 1
ATOM 1628 O O . LEU A 1 211 ? 1.390 -13.078 -4.127 1.00 97.81 211 LEU A O 1
ATOM 1632 N N . PRO A 1 212 ? 0.203 -12.105 -2.466 1.00 98.00 212 PRO A N 1
ATOM 1633 C CA . PRO A 1 212 ? -0.363 -11.067 -3.315 1.00 98.00 212 PRO A CA 1
ATOM 1634 C C . PRO A 1 212 ? 0.730 -10.119 -3.803 1.00 98.00 212 PRO A C 1
ATOM 1636 O O . PRO A 1 212 ? 1.611 -9.724 -3.039 1.00 98.00 212 PRO A O 1
ATOM 1639 N N . VAL A 1 213 ? 0.660 -9.759 -5.080 1.00 98.12 213 VAL A N 1
ATOM 1640 C CA . VAL A 1 213 ? 1.655 -8.906 -5.724 1.00 98.12 213 VAL A CA 1
ATOM 1641 C C . VAL A 1 213 ? 0.998 -7.995 -6.751 1.00 98.12 213 VAL A C 1
ATOM 1643 O O . VAL A 1 213 ? 0.080 -8.422 -7.455 1.00 98.12 213 VAL A O 1
ATOM 1646 N N . GLY A 1 214 ? 1.481 -6.759 -6.833 1.00 97.31 214 GLY A N 1
ATOM 1647 C CA . GLY A 1 214 ? 1.034 -5.744 -7.780 1.00 97.31 214 GLY A CA 1
ATOM 1648 C C . GLY A 1 214 ? 2.130 -4.723 -8.089 1.00 97.31 214 GLY A C 1
ATOM 1649 O O . GLY A 1 214 ? 3.318 -4.974 -7.852 1.00 97.31 214 GLY A O 1
ATOM 1650 N N . CYS A 1 215 ? 1.724 -3.586 -8.657 1.00 96.19 215 CYS A N 1
ATOM 1651 C CA . CYS A 1 215 ? 2.595 -2.432 -8.860 1.00 96.19 215 CYS A CA 1
ATOM 1652 C C . CYS A 1 215 ? 1.821 -1.119 -9.032 1.00 96.19 215 CYS A C 1
ATOM 1654 O O . CYS A 1 215 ? 0.767 -1.094 -9.671 1.00 96.19 215 CYS A O 1
ATOM 1656 N N . GLY A 1 216 ? 2.407 -0.012 -8.575 1.00 93.31 216 GLY A N 1
ATOM 1657 C CA . GLY A 1 216 ? 1.979 1.344 -8.928 1.00 93.31 216 GLY A CA 1
ATOM 1658 C C . GLY A 1 216 ? 2.622 1.852 -10.226 1.00 93.31 216 GLY A C 1
ATOM 1659 O O . GLY A 1 216 ? 3.701 2.434 -10.196 1.00 93.31 216 GLY A O 1
ATOM 1660 N N . ALA A 1 217 ? 1.962 1.680 -11.377 1.00 91.38 217 ALA A N 1
ATOM 1661 C CA . ALA A 1 217 ? 2.498 2.119 -12.678 1.00 91.38 217 ALA A CA 1
ATOM 1662 C C . ALA A 1 217 ? 2.169 3.579 -13.057 1.00 91.38 217 ALA A C 1
ATOM 1664 O O . ALA A 1 217 ? 2.711 4.110 -14.027 1.00 91.38 217 ALA A O 1
ATOM 1665 N N . HIS A 1 218 ? 1.281 4.245 -12.312 1.00 86.94 218 HIS A N 1
ATOM 1666 C CA . HIS A 1 218 ? 0.731 5.549 -12.697 1.00 86.94 218 HIS A CA 1
ATOM 1667 C C . HIS A 1 218 ? 1.797 6.654 -12.798 1.00 86.94 218 HIS A C 1
ATOM 1669 O O . HIS A 1 218 ? 1.709 7.491 -13.695 1.00 86.94 218 HIS A O 1
ATOM 1675 N N . ASN A 1 219 ? 2.822 6.634 -11.937 1.00 83.94 219 ASN A N 1
ATOM 1676 C CA . ASN A 1 219 ? 3.919 7.610 -11.948 1.00 83.94 219 ASN A CA 1
ATOM 1677 C C . ASN A 1 219 ? 4.764 7.526 -13.223 1.00 83.94 219 ASN A C 1
ATOM 1679 O O . ASN A 1 219 ? 5.099 8.551 -13.820 1.00 83.94 219 ASN A O 1
ATOM 1683 N N . ALA A 1 220 ? 5.058 6.309 -13.685 1.00 86.75 220 ALA A N 1
ATOM 1684 C CA . ALA A 1 220 ? 5.767 6.083 -14.940 1.00 86.75 220 ALA A CA 1
ATOM 1685 C C . ALA A 1 220 ? 4.967 6.610 -16.142 1.00 86.75 220 ALA A C 1
ATOM 1687 O O . ALA A 1 220 ? 5.524 7.230 -17.046 1.00 86.75 220 ALA A O 1
ATOM 1688 N N . VAL A 1 221 ? 3.646 6.414 -16.142 1.00 84.94 221 VAL A N 1
ATOM 1689 C CA . VAL A 1 221 ? 2.770 6.879 -17.228 1.00 84.94 221 VAL A CA 1
ATOM 1690 C C . VAL A 1 221 ? 2.604 8.400 -17.207 1.00 84.94 221 VAL A C 1
ATOM 1692 O O . VAL A 1 221 ? 2.702 9.046 -18.249 1.00 84.94 221 VAL A O 1
ATOM 1695 N N . SER A 1 222 ? 2.368 8.997 -16.036 1.00 81.94 222 SER A N 1
ATOM 1696 C CA . SER A 1 222 ? 2.122 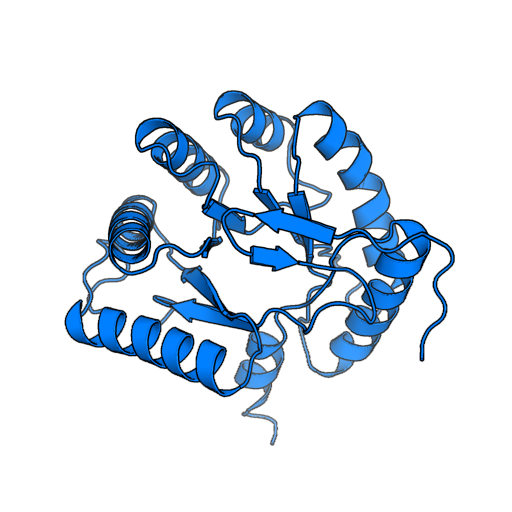10.438 -15.904 1.00 81.94 222 SER A CA 1
ATOM 1697 C C . SER A 1 222 ? 3.356 11.270 -16.258 1.00 81.94 222 SER A C 1
ATOM 1699 O O . SER A 1 222 ? 3.236 12.264 -16.977 1.00 81.94 222 SER A O 1
ATOM 1701 N N . SER A 1 223 ? 4.542 10.834 -15.825 1.00 78.50 223 SER A N 1
ATOM 1702 C CA . SER A 1 223 ? 5.822 11.467 -16.165 1.00 78.50 223 SER A CA 1
ATOM 1703 C C . SER A 1 223 ? 6.190 11.308 -17.644 1.00 78.50 223 SER A C 1
ATOM 1705 O O . SER A 1 223 ? 6.828 12.196 -18.211 1.00 78.50 223 SER A O 1
ATOM 1707 N N . SER A 1 224 ? 5.715 10.239 -18.294 1.00 74.06 224 SER A N 1
ATOM 1708 C CA . SER A 1 224 ? 5.981 9.967 -19.711 1.00 74.06 224 SER A CA 1
ATOM 1709 C C . SER A 1 224 ? 5.067 10.714 -20.689 1.00 74.06 224 SER A C 1
ATOM 1711 O O . SER A 1 224 ? 5.312 10.673 -21.891 1.00 74.06 224 SER A O 1
ATOM 1713 N N . ARG A 1 225 ? 4.051 11.453 -20.213 1.00 64.19 225 ARG A N 1
ATOM 1714 C CA . ARG A 1 225 ? 3.132 12.240 -21.069 1.00 64.19 225 ARG A CA 1
ATOM 1715 C C . ARG A 1 225 ? 3.812 13.304 -21.934 1.00 64.19 225 ARG A C 1
ATOM 1717 O O . ARG A 1 225 ? 3.165 13.853 -22.807 1.00 64.19 225 ARG A O 1
ATOM 1724 N N . LYS A 1 226 ? 5.076 13.639 -21.667 1.00 60.19 226 LYS A N 1
ATOM 1725 C CA . LYS A 1 226 ? 5.853 14.582 -22.486 1.00 60.19 226 LYS A CA 1
ATOM 1726 C C . LYS A 1 226 ? 6.512 13.934 -23.709 1.00 60.19 226 LYS A C 1
ATOM 1728 O O . LYS A 1 226 ? 7.063 14.657 -24.530 1.00 60.19 226 LYS A O 1
ATOM 1733 N N . PHE A 1 227 ? 6.516 12.603 -23.791 1.00 58.50 227 PHE A N 1
ATOM 1734 C CA . PHE A 1 227 ? 7.169 11.836 -24.858 1.00 58.50 227 PHE A CA 1
ATOM 1735 C C . PHE A 1 227 ? 6.184 11.275 -25.898 1.00 58.50 227 PHE A C 1
ATOM 1737 O O . PHE A 1 227 ? 6.622 10.641 -26.855 1.00 58.50 227 PHE A O 1
ATOM 1744 N N . PHE A 1 228 ? 4.886 11.515 -25.707 1.00 49.00 228 PHE A N 1
ATOM 1745 C CA . PHE A 1 228 ? 3.795 11.227 -26.640 1.00 49.00 228 PHE A CA 1
ATOM 1746 C C . PHE A 1 228 ? 3.048 12.526 -26.938 1.00 49.00 228 PHE A C 1
ATOM 1748 O O . PHE A 1 228 ? 2.480 12.624 -28.046 1.00 49.00 228 PHE A O 1
#

Secondary structure (DSSP, 8-state):
----SSPPPEEEETTEEEE-SSSSPPPEEEEES-TT-TTEEETTTTEE-HHHHHHHHHHHHHHHHHHT--EEEEE--SSHHHHHHHHHHHHHH-SS-EEEE--SHHHHHHHHHHHHHTT-TTTEEEEEEETT--HHHHHHHHHTT--EEEEE---S-TT-HHHHHHHHHHHHHHHHHTT--EEEEE---SSTTTHHHHHHHHHHHHHHH---EE---HH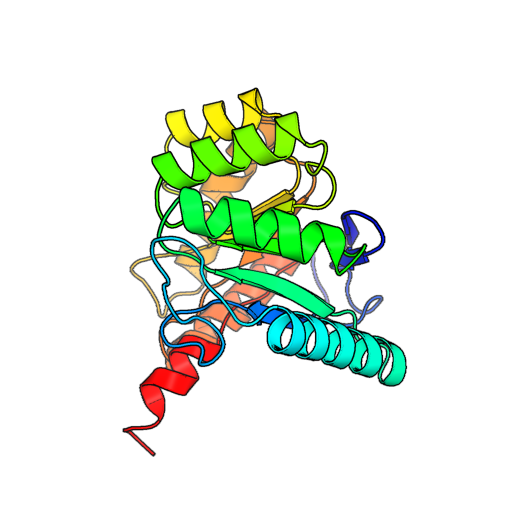HHHHGGG--